Protein AF-0000000080641208 (afdb_homodimer)

Sequence (330 aa):
MNIKENDLPGIGKKFEIETRNHEKMTIIIHDDGRREIYRFDDRDPDELLASISLDDAEARQIAAIIGGMVYKPQALESIEMAFSDLIIEWFKVEKGAKAAGRTLGELDVRQNYDVTVIAIIKHNQKKFLNPGADSLLEANDTLVLSGERKHLKKLIQDFLTRDGVMNIKENDLPGIGKKFEIETRNHEKMTIIIHDDGRREIYRFDDRDPDELLASISLDDAEARQIAAIIGGMVYKPQALESIEMAFSDLIIEWFKVEKGAKAAGRTLGELDVRQNYDVTVIAIIKHNQKKFLNPGADSLLEANDTLVLSGERKHLKKLIQDFLTRDGV

Solvent-accessible surface area (backbone atoms only — not comparable to full-atom values): 16624 Å² total; per-residue (Å²): 106,49,75,48,78,42,83,35,88,96,44,33,38,36,38,42,36,32,44,81,87,48,43,35,36,37,39,35,42,25,31,77,34,37,36,36,42,36,35,30,35,64,90,40,80,83,41,75,51,42,71,51,79,30,49,48,71,54,27,36,53,50,15,34,49,58,40,27,55,75,56,68,30,70,66,47,73,54,49,67,48,62,47,87,74,41,30,34,34,38,40,57,25,28,71,74,9,67,37,41,80,32,30,43,46,80,63,33,42,53,80,74,38,56,32,38,62,50,28,39,33,37,82,85,65,51,70,38,72,53,56,53,51,78,40,70,36,45,58,54,21,31,36,34,35,35,27,38,67,75,33,46,52,50,47,38,43,58,26,28,31,49,78,43,120,107,49,76,47,77,43,82,34,87,98,44,33,38,35,35,42,36,32,42,80,86,48,43,36,35,36,40,34,43,25,31,77,33,36,36,36,42,36,36,30,36,62,90,38,81,85,41,76,52,43,71,51,78,30,50,48,72,54,27,38,52,50,14,34,49,56,39,28,54,76,57,69,32,70,65,47,76,54,51,66,48,63,46,87,76,40,31,35,34,36,40,56,24,30,70,73,8,68,38,41,80,32,29,45,45,80,64,33,42,52,82,74,37,58,30,38,62,50,28,40,32,38,83,84,67,51,70,38,72,55,54,53,52,79,40,71,37,44,59,56,21,31,36,34,34,35,26,39,66,71,33,48,51,48,46,38,43,60,26,29,30,49,77,45,120

Structure (mmCIF, N/CA/C/O backbone):
data_AF-0000000080641208-model_v1
#
loop_
_entity.id
_entity.type
_entity.pdbx_description
1 polymer 'K+/H+ antiporter for K+ efflux'
#
loop_
_atom_site.group_PDB
_atom_site.id
_atom_site.type_symbol
_atom_site.label_atom_id
_atom_site.label_alt_id
_atom_site.label_comp_id
_atom_site.label_asym_id
_atom_site.label_entity_id
_atom_site.label_seq_id
_atom_site.pdbx_PDB_ins_code
_atom_site.Cartn_x
_atom_site.Cartn_y
_atom_site.Cartn_z
_atom_site.occupancy
_atom_site.B_iso_or_equiv
_atom_site.auth_seq_id
_atom_site.auth_comp_id
_atom_site.auth_asym_id
_atom_site.auth_atom_id
_atom_site.pdbx_PDB_model_num
ATOM 1 N N . MET A 1 1 ? 4.492 -4.012 -18.922 1 91.31 1 MET A N 1
ATOM 2 C CA . MET A 1 1 ? 3.484 -4.906 -18.359 1 91.31 1 MET A CA 1
ATOM 3 C C . MET A 1 1 ? 2.09 -4.527 -18.859 1 91.31 1 MET A C 1
ATOM 5 O O . MET A 1 1 ? 1.753 -3.346 -18.922 1 91.31 1 MET A O 1
ATOM 9 N N . ASN A 1 2 ? 1.305 -5.449 -19.297 1 94.5 2 ASN A N 1
ATOM 10 C CA . ASN A 1 2 ? -0.068 -5.246 -19.75 1 94.5 2 ASN A CA 1
ATOM 11 C C . ASN A 1 2 ? -1.076 -5.742 -18.719 1 94.5 2 ASN A C 1
ATOM 13 O O . ASN A 1 2 ? -0.948 -6.855 -18.203 1 94.5 2 ASN A O 1
ATOM 17 N N . ILE A 1 3 ? -2.062 -4.871 -18.406 1 96.25 3 ILE A N 1
ATOM 18 C CA . ILE A 1 3 ? -3.121 -5.23 -17.469 1 96.25 3 ILE A CA 1
ATOM 19 C C . ILE A 1 3 ? -4.484 -4.953 -18.094 1 96.25 3 ILE A C 1
ATOM 21 O O . ILE A 1 3 ? -4.75 -3.836 -18.547 1 96.25 3 ILE A O 1
ATOM 25 N N . LYS A 1 4 ? -5.25 -5.926 -18.234 1 96.88 4 LYS A N 1
ATOM 26 C CA . LYS A 1 4 ? -6.637 -5.781 -18.656 1 96.88 4 LYS A CA 1
ATOM 27 C C . LYS A 1 4 ? -7.598 -5.988 -17.5 1 96.88 4 LYS A C 1
ATOM 29 O O . LYS A 1 4 ? -7.566 -7.031 -16.828 1 96.88 4 LYS A O 1
ATOM 34 N N . GLU A 1 5 ? -8.359 -4.98 -17.234 1 96.44 5 GLU A N 1
ATOM 35 C CA . GLU A 1 5 ? -9.32 -5.027 -16.141 1 96.44 5 GLU A CA 1
ATOM 36 C C . GLU A 1 5 ? -10.734 -5.316 -16.656 1 96.44 5 GLU A C 1
ATOM 38 O O . GLU A 1 5 ? -11.172 -4.734 -17.641 1 96.44 5 GLU A O 1
ATOM 43 N N . ASN A 1 6 ? -11.414 -6.262 -16.016 1 96.94 6 ASN A N 1
ATOM 44 C CA . ASN A 1 6 ? -12.797 -6.594 -16.359 1 96.94 6 ASN A CA 1
ATOM 45 C C . ASN A 1 6 ? -13.688 -6.648 -15.133 1 96.94 6 ASN A C 1
ATOM 47 O O . ASN A 1 6 ? -13.289 -7.191 -14.094 1 96.94 6 ASN A O 1
ATOM 51 N N . ASP A 1 7 ? -14.844 -6.129 -15.312 1 96.69 7 ASP A N 1
ATOM 52 C CA . ASP A 1 7 ? -15.844 -6.266 -14.25 1 96.69 7 ASP A CA 1
ATOM 53 C C . ASP A 1 7 ? -16.453 -7.66 -14.258 1 96.69 7 ASP A C 1
ATOM 55 O O . ASP A 1 7 ? -16.734 -8.219 -15.312 1 96.69 7 ASP A O 1
ATOM 59 N N . LEU A 1 8 ? -16.531 -8.266 -13.133 1 97.44 8 LEU A N 1
ATOM 60 C CA . LEU A 1 8 ? -17.297 -9.484 -12.922 1 97.44 8 LEU A CA 1
ATOM 61 C C . LEU A 1 8 ? -18.531 -9.203 -12.078 1 97.44 8 LEU A C 1
ATOM 63 O O . LEU A 1 8 ? -18.5 -9.297 -10.852 1 97.44 8 LEU A O 1
ATOM 67 N N . PRO A 1 9 ? -19.625 -8.883 -12.719 1 95.81 9 PRO A N 1
ATOM 68 C CA . PRO A 1 9 ? -20.828 -8.461 -12 1 95.81 9 PRO A CA 1
ATOM 69 C C . PRO A 1 9 ? -21.219 -9.43 -10.883 1 95.81 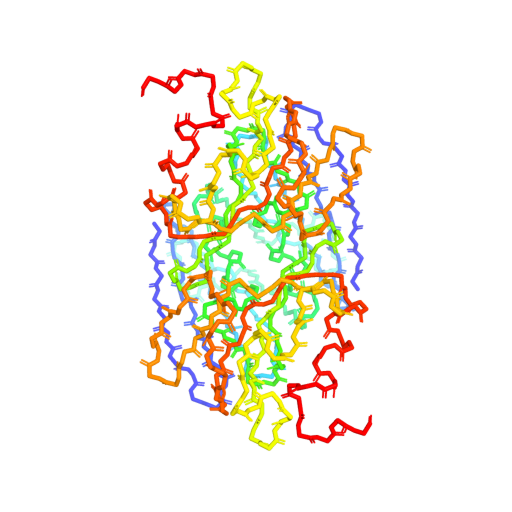9 PRO A C 1
ATOM 71 O O . PRO A 1 9 ? -21.344 -10.633 -11.125 1 95.81 9 PRO A O 1
ATOM 74 N N . GLY A 1 10 ? -21.406 -8.953 -9.758 1 95.06 10 GLY A N 1
ATOM 75 C CA . GLY A 1 10 ? -21.828 -9.719 -8.594 1 95.06 10 GLY A CA 1
ATOM 76 C C . GLY A 1 10 ? -20.703 -10.508 -7.969 1 95.06 10 GLY A C 1
ATOM 77 O O . GLY A 1 10 ? -20.891 -11.195 -6.961 1 95.06 10 GLY A O 1
ATOM 78 N N . ILE A 1 11 ? -19.547 -10.445 -8.625 1 97.31 11 ILE A N 1
ATOM 79 C CA . ILE A 1 11 ? -18.438 -11.258 -8.148 1 97.31 11 ILE A CA 1
ATOM 80 C C . ILE A 1 11 ? -17.281 -10.352 -7.727 1 97.31 11 ILE A C 1
ATOM 82 O O . ILE A 1 11 ? -16.719 -10.523 -6.648 1 97.31 11 ILE A O 1
ATOM 86 N N . GLY A 1 12 ? -16.891 -9.422 -8.5 1 97.06 12 GLY A N 1
ATOM 87 C CA . GLY A 1 12 ? -15.766 -8.539 -8.234 1 97.06 12 GLY A CA 1
ATOM 88 C C . GLY A 1 12 ? -15.062 -8.062 -9.492 1 97.06 12 GLY A C 1
ATOM 89 O O . GLY A 1 12 ? -15.719 -7.633 -10.445 1 97.06 12 GLY A O 1
ATOM 90 N N . LYS A 1 13 ? -13.797 -8.031 -9.477 1 97.56 13 LYS A N 1
ATOM 91 C CA . LYS A 1 13 ? -12.977 -7.52 -10.57 1 97.56 13 LYS A CA 1
ATOM 92 C C . LYS A 1 13 ? -11.898 -8.531 -10.969 1 97.56 13 LYS A C 1
ATOM 94 O O . LYS A 1 13 ? -11.289 -9.164 -10.102 1 97.56 13 LYS A O 1
ATOM 99 N N . LYS A 1 14 ? -11.758 -8.641 -12.258 1 98.44 14 LYS A N 1
ATOM 100 C CA . LYS A 1 14 ? -10.719 -9.508 -12.812 1 98.44 14 LYS A CA 1
ATOM 101 C C . LYS A 1 14 ? -9.609 -8.688 -13.461 1 98.44 14 LYS A C 1
ATOM 103 O O . LYS A 1 14 ? -9.883 -7.758 -14.227 1 98.44 14 LYS A O 1
ATOM 108 N N . PHE A 1 15 ? -8.391 -9.008 -13.141 1 97.94 15 PHE A N 1
ATOM 109 C CA . PHE A 1 15 ? -7.207 -8.398 -13.742 1 97.94 15 PHE A CA 1
ATOM 110 C C . PHE A 1 15 ? -6.383 -9.445 -14.484 1 97.94 15 PHE A C 1
ATOM 112 O O . PHE A 1 15 ? -5.84 -10.367 -13.867 1 97.94 15 PHE A O 1
ATOM 119 N N . GLU A 1 16 ? -6.312 -9.336 -15.781 1 97.56 16 GLU A N 1
ATOM 120 C CA . GLU A 1 16 ? -5.418 -10.148 -16.594 1 97.56 16 GLU A CA 1
ATOM 121 C C . GLU A 1 16 ? -4.086 -9.445 -16.828 1 97.56 16 GLU A C 1
ATOM 123 O O . GLU A 1 16 ? -4.055 -8.328 -17.344 1 97.56 16 GLU A O 1
ATOM 128 N N . ILE A 1 17 ? -3.078 -10.125 -16.438 1 97.5 17 ILE A N 1
ATOM 129 C CA . ILE A 1 17 ? -1.775 -9.469 -16.406 1 97.5 17 ILE A CA 1
ATOM 130 C C . ILE A 1 17 ? -0.783 -10.258 -17.25 1 97.5 17 ILE A C 1
ATOM 132 O O . ILE A 1 17 ? -0.752 -11.484 -17.219 1 97.5 17 ILE A O 1
ATOM 136 N N . GLU A 1 18 ? -0.029 -9.617 -18.031 1 97.44 18 GLU A N 1
ATOM 137 C CA . GLU A 1 18 ? 1.143 -10.141 -18.719 1 97.44 18 GLU A CA 1
ATOM 138 C C . GLU A 1 18 ? 2.369 -9.273 -18.469 1 97.44 18 GLU A C 1
ATOM 140 O O . GLU A 1 18 ? 2.379 -8.086 -18.812 1 97.44 18 GLU A O 1
ATOM 145 N N . THR A 1 19 ? 3.33 -9.891 -17.859 1 97.06 19 THR A N 1
ATOM 146 C CA . THR A 1 19 ? 4.539 -9.148 -17.531 1 97.06 19 THR A CA 1
ATOM 147 C C . THR A 1 19 ? 5.352 -8.836 -18.781 1 97.06 19 THR A C 1
ATOM 149 O O . THR A 1 19 ? 4.996 -9.273 -19.875 1 97.06 19 THR A O 1
ATOM 152 N N . ARG A 1 20 ? 6.375 -8.07 -18.609 1 94.69 20 ARG A N 1
ATOM 153 C CA . ARG A 1 20 ? 7.266 -7.746 -19.734 1 94.69 20 ARG A CA 1
ATOM 154 C C . ARG A 1 20 ? 7.941 -9 -20.266 1 94.69 20 ARG A C 1
ATOM 156 O O . ARG A 1 20 ? 8.258 -9.078 -21.453 1 94.69 20 ARG A O 1
ATOM 163 N N . ASN A 1 21 ? 8.18 -10.039 -19.406 1 94.5 21 ASN A N 1
ATOM 164 C CA . ASN A 1 21 ? 8.781 -11.305 -19.812 1 94.5 21 ASN A CA 1
ATOM 165 C C . ASN A 1 21 ? 7.746 -12.281 -20.344 1 94.5 21 ASN A C 1
ATOM 167 O O . ASN A 1 21 ? 8.008 -13.477 -20.453 1 94.5 21 ASN A O 1
ATOM 171 N N . HIS A 1 22 ? 6.594 -11.82 -20.516 1 95 22 HIS A N 1
ATOM 172 C CA . HIS A 1 22 ? 5.488 -12.539 -21.141 1 95 22 HIS A CA 1
ATOM 173 C C . HIS A 1 22 ? 4.934 -13.609 -20.203 1 95 22 HIS A C 1
ATOM 175 O O . HIS A 1 22 ? 4.379 -14.609 -20.672 1 95 22 HIS A O 1
ATOM 181 N N . GLU A 1 23 ? 5.203 -13.414 -18.953 1 96.31 23 GLU A N 1
ATOM 182 C CA . GLU A 1 23 ? 4.559 -14.281 -17.969 1 96.31 23 GLU A CA 1
ATOM 183 C C . GLU A 1 23 ? 3.127 -13.836 -17.688 1 96.31 23 GLU A C 1
ATOM 185 O O . GLU A 1 23 ? 2.842 -12.633 -17.641 1 96.31 23 GLU A O 1
ATOM 190 N N . LYS A 1 24 ? 2.242 -14.844 -17.547 1 97 24 LYS A N 1
ATOM 191 C CA . LYS A 1 24 ? 0.816 -14.531 -17.484 1 97 24 LYS A CA 1
ATOM 192 C C . LYS A 1 24 ? 0.231 -14.922 -16.125 1 97 24 LYS A C 1
ATOM 194 O O . LYS A 1 24 ? 0.521 -16 -15.602 1 97 24 LYS A O 1
ATOM 199 N N . MET A 1 25 ? -0.552 -14 -15.594 1 97.62 25 MET A N 1
ATOM 200 C CA . MET A 1 25 ? -1.303 -14.273 -14.375 1 97.62 25 MET A CA 1
ATOM 201 C C . MET A 1 25 ? -2.641 -13.547 -14.383 1 97.62 25 MET A C 1
ATOM 203 O O . MET A 1 25 ? -2.834 -12.602 -15.148 1 97.62 25 MET A O 1
ATOM 207 N N . THR A 1 26 ? -3.561 -14.023 -13.625 1 98.19 26 THR A N 1
ATOM 208 C CA . THR A 1 26 ? -4.855 -13.383 -13.414 1 98.19 26 THR A CA 1
ATOM 209 C C . THR A 1 26 ? -5.145 -13.219 -11.922 1 98.19 26 THR A C 1
ATOM 211 O O . THR A 1 26 ? -4.891 -14.133 -11.141 1 98.19 26 THR A O 1
ATOM 214 N N . ILE A 1 27 ? -5.559 -12.039 -11.562 1 98.62 27 ILE A N 1
ATOM 215 C CA . ILE A 1 27 ? -6.004 -11.773 -10.195 1 98.62 27 ILE A CA 1
ATOM 216 C C . ILE A 1 27 ? -7.496 -11.453 -10.195 1 98.62 27 ILE A C 1
ATOM 218 O O . ILE A 1 27 ? -7.961 -10.625 -10.977 1 98.62 27 ILE A O 1
ATOM 222 N N . ILE A 1 28 ? -8.227 -12.156 -9.398 1 98.56 28 ILE A N 1
ATOM 223 C CA . ILE A 1 28 ? -9.633 -11.828 -9.18 1 98.56 28 ILE A CA 1
ATOM 224 C C . ILE A 1 28 ? -9.82 -11.289 -7.762 1 98.56 28 ILE A C 1
ATOM 226 O O . ILE A 1 28 ? -9.469 -11.945 -6.781 1 98.56 28 ILE A O 1
ATOM 230 N N . ILE A 1 29 ? -10.281 -10.125 -7.691 1 97.56 29 ILE A N 1
ATOM 231 C CA . ILE A 1 29 ? -10.68 -9.555 -6.414 1 97.56 29 ILE A CA 1
ATOM 232 C C . ILE A 1 29 ? -12.195 -9.68 -6.246 1 97.56 29 ILE A C 1
ATOM 234 O O . ILE A 1 29 ? -12.961 -9.07 -6.992 1 97.56 29 ILE A O 1
ATOM 238 N N . HIS A 1 30 ? -12.555 -10.43 -5.277 1 97.81 30 HIS A N 1
ATOM 239 C CA . HIS A 1 30 ? -13.977 -10.656 -5.031 1 97.81 30 HIS A CA 1
ATOM 240 C C . HIS A 1 30 ? -14.57 -9.555 -4.164 1 97.81 30 HIS A C 1
ATOM 242 O O . HIS A 1 30 ? -13.906 -9.039 -3.26 1 97.81 30 HIS A O 1
ATOM 248 N N . ASP A 1 31 ? -15.82 -9.359 -4.316 1 94.88 31 ASP A N 1
ATOM 249 C CA . ASP A 1 31 ? -16.547 -8.344 -3.557 1 94.88 31 ASP A CA 1
ATOM 250 C C . ASP A 1 31 ? -16.562 -8.68 -2.068 1 94.88 31 ASP A C 1
ATOM 252 O O . ASP A 1 31 ? -16.672 -7.789 -1.226 1 94.88 31 ASP A O 1
ATOM 256 N N . ASP A 1 32 ? -16.344 -9.914 -1.793 1 94.69 32 ASP A N 1
ATOM 257 C CA . ASP A 1 32 ? -16.438 -10.32 -0.395 1 94.69 32 ASP A CA 1
ATOM 258 C C . ASP A 1 32 ? -15.078 -10.266 0.29 1 94.69 32 ASP A C 1
ATOM 260 O O . ASP A 1 32 ? -14.945 -10.648 1.453 1 94.69 32 ASP A O 1
ATOM 264 N N . GLY A 1 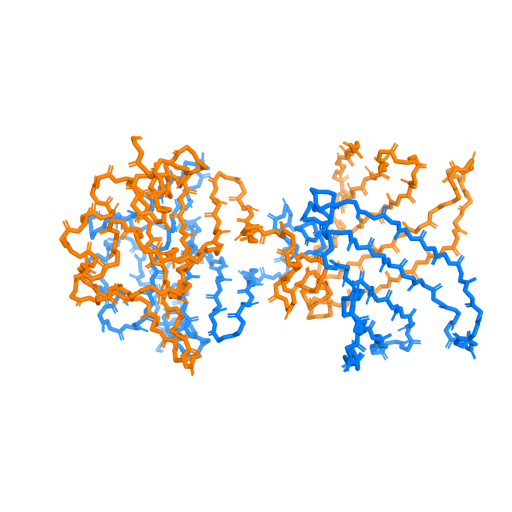33 ? -14.102 -9.891 -0.394 1 93.31 33 GLY A N 1
ATOM 265 C CA . GLY A 1 33 ? -12.812 -9.656 0.232 1 93.31 33 GLY A CA 1
ATOM 266 C C . GLY A 1 33 ? -11.766 -10.68 -0.159 1 93.31 33 GLY A C 1
ATOM 267 O O . GLY A 1 33 ? -10.57 -10.469 0.061 1 93.31 33 GLY A O 1
ATOM 268 N N . ARG A 1 34 ? -12.188 -11.742 -0.744 1 96.38 34 ARG A N 1
ATOM 269 C CA . ARG A 1 34 ? -11.25 -12.781 -1.168 1 96.38 34 ARG A CA 1
ATOM 270 C C . ARG A 1 34 ? -10.484 -12.359 -2.412 1 96.38 34 ARG A C 1
ATOM 272 O O . ARG A 1 34 ? -10.953 -11.516 -3.184 1 96.38 34 ARG A O 1
ATOM 279 N N . ARG A 1 35 ? -9.305 -12.828 -2.5 1 97.94 35 ARG A N 1
ATOM 280 C CA . ARG A 1 35 ? -8.516 -12.703 -3.723 1 97.94 35 ARG A CA 1
ATOM 281 C C . ARG A 1 35 ? -8.117 -14.078 -4.262 1 97.94 35 ARG A C 1
ATOM 283 O O . ARG A 1 35 ? -7.805 -14.984 -3.488 1 97.94 35 ARG A O 1
ATOM 290 N N . GLU A 1 36 ? -8.164 -14.203 -5.516 1 98.38 36 GLU A N 1
ATOM 291 C CA . GLU A 1 36 ? -7.613 -15.375 -6.191 1 98.38 36 GLU A CA 1
ATOM 292 C C . GLU A 1 36 ? -6.539 -14.977 -7.199 1 98.38 36 GLU A C 1
ATOM 294 O O . GLU A 1 36 ? -6.727 -14.039 -7.98 1 98.38 36 GLU A O 1
ATOM 299 N N . ILE A 1 37 ? -5.406 -15.664 -7.117 1 98.69 37 ILE A N 1
ATOM 300 C CA . ILE A 1 37 ? -4.297 -15.43 -8.039 1 98.69 37 ILE A CA 1
ATOM 301 C C . ILE A 1 37 ? -4.039 -16.688 -8.867 1 98.69 37 ILE A C 1
ATOM 303 O O . ILE A 1 37 ? -3.869 -17.766 -8.312 1 98.69 37 ILE A O 1
ATOM 307 N N . TYR A 1 38 ? -4.027 -16.547 -10.141 1 98.38 38 TYR A N 1
ATOM 308 C CA . TYR A 1 38 ? -3.816 -17.656 -11.062 1 98.38 38 TYR A CA 1
ATOM 309 C C . TYR A 1 38 ? -2.561 -17.438 -11.898 1 98.38 38 TYR A C 1
ATOM 311 O O . TYR A 1 38 ? -2.34 -16.344 -12.422 1 98.38 38 TYR A O 1
ATOM 319 N N . ARG A 1 39 ? -1.772 -18.469 -11.953 1 98.31 39 ARG A N 1
ATOM 320 C CA . ARG A 1 39 ? -0.621 -18.484 -12.852 1 98.31 39 ARG A CA 1
ATOM 321 C C . ARG A 1 39 ? -0.847 -19.453 -14.008 1 98.31 39 ARG A C 1
ATOM 323 O O . ARG A 1 39 ? -1.177 -20.625 -13.789 1 98.31 39 ARG A O 1
ATOM 330 N N . PHE A 1 40 ? -0.622 -18.906 -15.188 1 97.69 40 PHE A N 1
ATOM 331 C CA . PHE A 1 40 ? -0.838 -19.719 -16.375 1 97.69 40 PHE A CA 1
ATOM 332 C C . PHE A 1 40 ? 0.478 -19.984 -17.094 1 97.69 40 PHE A C 1
ATOM 334 O O . PHE A 1 40 ? 1.471 -19.297 -16.859 1 97.69 40 PHE A O 1
ATOM 341 N N . ASP A 1 41 ? 0.403 -20.969 -17.953 1 96.06 41 ASP A N 1
ATOM 342 C CA . ASP A 1 41 ? 1.554 -21.266 -18.797 1 96.06 41 ASP A CA 1
ATOM 343 C C . ASP A 1 41 ? 1.864 -20.109 -19.75 1 96.06 41 ASP A C 1
ATOM 345 O O . ASP A 1 41 ? 0.954 -19.516 -20.328 1 96.06 41 ASP A O 1
ATOM 349 N N . ASP A 1 42 ? 3.127 -19.781 -19.766 1 92.94 42 ASP A N 1
ATOM 350 C CA . ASP A 1 42 ? 3.539 -18.609 -20.531 1 92.94 42 ASP A CA 1
ATOM 351 C C . ASP A 1 42 ? 3.23 -18.766 -22.016 1 92.94 42 ASP A C 1
ATOM 353 O O . ASP A 1 42 ? 3.021 -17.781 -22.734 1 92.94 42 ASP A O 1
ATOM 357 N N . ARG A 1 43 ? 3.201 -19.984 -22.516 1 91.88 43 ARG A N 1
ATOM 358 C CA . ARG A 1 43 ? 3.014 -20.266 -23.938 1 91.88 43 ARG A CA 1
ATOM 359 C C . ARG A 1 43 ? 1.575 -20.672 -24.219 1 91.88 43 ARG A C 1
ATOM 361 O O . ARG A 1 43 ? 1.138 -20.641 -25.375 1 91.88 43 ARG A O 1
ATOM 368 N N . ASP A 1 44 ? 0.862 -21.094 -23.219 1 94.25 44 ASP A N 1
ATOM 369 C CA . ASP A 1 44 ? -0.525 -21.531 -23.359 1 94.25 44 ASP A CA 1
ATOM 370 C C . ASP A 1 44 ? -1.416 -20.891 -22.297 1 94.25 44 ASP A C 1
ATOM 372 O O . ASP A 1 44 ? -1.545 -21.406 -21.188 1 94.25 44 ASP A O 1
ATOM 376 N N . PRO A 1 45 ? -2.057 -19.844 -22.641 1 87.62 45 PRO A N 1
ATOM 377 C CA . PRO A 1 45 ? -2.846 -19.094 -21.672 1 87.62 45 PRO A CA 1
ATOM 378 C C . PRO A 1 45 ? -4.02 -19.891 -21.109 1 87.62 45 PRO A C 1
ATOM 380 O O . PRO A 1 45 ? -4.621 -19.5 -20.109 1 87.62 45 PRO A O 1
ATOM 383 N N . ASP A 1 46 ? -4.262 -21.016 -21.703 1 92.5 46 ASP A N 1
ATOM 384 C CA . ASP A 1 46 ? -5.387 -21.812 -21.234 1 92.5 46 ASP A CA 1
ATOM 385 C C . ASP A 1 46 ? -4.926 -22.875 -20.234 1 92.5 46 ASP A C 1
ATOM 387 O O . ASP A 1 46 ? -5.746 -23.531 -19.609 1 92.5 46 ASP A O 1
ATOM 391 N N . GLU A 1 47 ? -3.656 -23.016 -20.125 1 96.5 47 GLU A N 1
ATOM 392 C CA . GLU A 1 47 ? -3.123 -24 -19.188 1 96.5 47 GLU A CA 1
ATOM 393 C C . GLU A 1 47 ? -2.84 -23.375 -17.828 1 96.5 47 GLU A C 1
ATOM 395 O O . GLU A 1 47 ? -1.898 -22.594 -17.688 1 96.5 47 GLU A O 1
ATOM 400 N N . LEU A 1 48 ? -3.617 -23.734 -16.875 1 97 48 LEU A N 1
ATOM 401 C CA . LEU A 1 48 ? -3.441 -23.281 -15.5 1 97 48 LEU A CA 1
ATOM 402 C C . LEU A 1 48 ? -2.289 -24.016 -14.828 1 97 48 LEU A C 1
ATOM 404 O O . LEU A 1 48 ? -2.27 -25.25 -14.797 1 97 48 LEU A O 1
ATOM 408 N N . LEU A 1 49 ? -1.303 -23.266 -14.352 1 96.81 49 LEU A N 1
ATOM 409 C CA . LEU A 1 49 ? -0.166 -23.875 -13.664 1 96.81 49 LEU A CA 1
ATOM 410 C C . LEU A 1 49 ? -0.431 -23.984 -12.164 1 96.81 49 LEU A C 1
ATOM 412 O O . LEU A 1 49 ? -0.161 -25.016 -11.555 1 96.81 49 LEU A O 1
ATOM 416 N N . ALA A 1 50 ? -0.942 -22.953 -11.57 1 97.19 50 ALA A N 1
ATOM 417 C CA . ALA A 1 50 ? -1.168 -22.906 -10.125 1 97.19 50 ALA A CA 1
ATOM 418 C C . ALA A 1 50 ? -2.125 -21.766 -9.758 1 97.19 50 ALA A C 1
ATOM 420 O O . ALA A 1 50 ? -2.311 -20.828 -10.531 1 97.19 50 ALA A O 1
ATOM 421 N N . SER A 1 51 ? -2.734 -21.906 -8.656 1 97.69 51 SER A N 1
ATOM 422 C CA . SER A 1 51 ? -3.57 -20.859 -8.094 1 97.69 51 SER A CA 1
ATOM 423 C C . SER A 1 51 ? -3.436 -20.781 -6.578 1 97.69 51 SER A C 1
ATOM 425 O O . SER A 1 51 ? -2.914 -21.719 -5.953 1 97.69 51 SER A O 1
ATOM 427 N N . ILE A 1 52 ? -3.818 -19.672 -6.035 1 97.69 52 ILE A N 1
ATOM 428 C CA . ILE A 1 52 ? -3.898 -19.5 -4.586 1 97.69 52 ILE A CA 1
ATOM 429 C C . ILE A 1 52 ? -5.086 -18.609 -4.238 1 97.69 52 ILE A C 1
ATOM 431 O O . ILE A 1 52 ? -5.387 -17.656 -4.961 1 97.69 52 ILE A O 1
ATOM 435 N N . SER A 1 53 ? -5.754 -18.984 -3.205 1 97.31 53 SER A N 1
ATOM 436 C CA . SER A 1 53 ? -6.859 -18.203 -2.668 1 97.31 53 SER A CA 1
ATOM 437 C C . SER A 1 53 ? -6.488 -17.578 -1.322 1 97.31 53 SER A C 1
ATOM 439 O O . SER A 1 53 ? -5.969 -18.266 -0.44 1 97.31 53 SER A O 1
ATOM 441 N N . LEU A 1 54 ? -6.75 -16.328 -1.192 1 97.69 54 LEU A N 1
ATOM 442 C CA . LEU A 1 54 ? -6.379 -15.562 -0.005 1 97.69 54 LEU A CA 1
ATOM 443 C C . LEU A 1 54 ? -7.598 -14.867 0.595 1 97.69 54 LEU A C 1
ATOM 445 O O . LEU A 1 54 ? -8.422 -14.312 -0.135 1 97.69 54 LEU A O 1
ATOM 449 N N . ASP A 1 55 ? -7.703 -14.945 1.907 1 95.5 55 ASP A N 1
ATOM 450 C CA . ASP A 1 55 ? -8.664 -14.031 2.52 1 95.5 55 ASP A CA 1
ATOM 451 C C . ASP A 1 55 ? -8.094 -12.617 2.605 1 95.5 55 ASP A C 1
ATOM 453 O O . ASP A 1 55 ? -6.969 -12.367 2.164 1 95.5 55 ASP A O 1
ATOM 457 N N . ASP A 1 56 ? -8.898 -11.719 3.08 1 91 56 ASP A N 1
ATOM 458 C CA . ASP A 1 56 ? -8.531 -10.305 3.041 1 91 56 ASP A CA 1
ATOM 459 C C . ASP A 1 56 ? -7.227 -10.055 3.801 1 91 56 ASP A C 1
ATOM 461 O O . ASP A 1 56 ? -6.324 -9.383 3.295 1 91 56 ASP A O 1
ATOM 465 N N . ALA A 1 57 ? -7.164 -10.562 4.992 1 87.25 57 ALA A N 1
ATOM 466 C CA . ALA A 1 57 ? -5.977 -10.352 5.82 1 87.25 57 ALA A CA 1
ATOM 467 C C . ALA A 1 57 ? -4.734 -10.93 5.152 1 87.25 57 ALA A C 1
ATOM 469 O O . ALA A 1 57 ? -3.688 -10.281 5.105 1 87.25 57 ALA A O 1
ATOM 470 N N . GLU A 1 58 ? -4.824 -12.125 4.586 1 94.38 58 GLU A N 1
ATOM 471 C CA . GLU A 1 58 ? -3.717 -12.758 3.879 1 94.38 58 GLU A CA 1
ATOM 472 C C . GLU A 1 58 ? -3.299 -11.938 2.66 1 94.38 58 GLU A C 1
ATOM 474 O O . GLU A 1 58 ? -2.107 -11.719 2.438 1 94.38 58 GLU A O 1
ATOM 479 N N . ALA A 1 59 ? -4.277 -11.492 1.89 1 94.56 59 ALA A N 1
ATOM 480 C CA . ALA A 1 59 ? -4.012 -10.742 0.668 1 94.56 59 ALA A CA 1
ATOM 481 C C . ALA A 1 59 ? -3.242 -9.461 0.973 1 94.56 59 ALA A C 1
ATOM 483 O O . ALA A 1 59 ? -2.277 -9.125 0.28 1 94.56 59 ALA A O 1
ATOM 484 N N . ARG A 1 60 ? -3.635 -8.828 2.014 1 86.88 60 ARG A N 1
ATOM 485 C CA . ARG A 1 60 ? -2.992 -7.566 2.365 1 86.88 60 ARG A CA 1
ATOM 486 C C . ARG A 1 60 ? -1.562 -7.793 2.844 1 86.88 60 ARG A C 1
ATOM 488 O O . ARG A 1 60 ? -0.666 -7.008 2.533 1 86.88 60 ARG A O 1
ATOM 495 N N . GLN A 1 61 ? -1.338 -8.812 3.562 1 89.06 61 GLN A N 1
ATOM 496 C CA . GLN A 1 61 ? 0.012 -9.117 4.023 1 89.06 61 GLN A CA 1
ATOM 497 C C . GLN A 1 61 ? 0.922 -9.484 2.855 1 89.06 61 GLN A C 1
ATOM 499 O O . GLN A 1 61 ? 2.049 -8.992 2.762 1 89.06 61 GLN A O 1
ATOM 504 N N . ILE A 1 62 ? 0.394 -10.289 1.981 1 94.81 62 ILE A N 1
ATOM 505 C CA . ILE A 1 62 ? 1.164 -10.703 0.814 1 94.81 62 ILE A CA 1
ATOM 506 C C . ILE A 1 62 ? 1.447 -9.492 -0.073 1 94.81 62 ILE A C 1
ATOM 508 O O . ILE A 1 62 ? 2.568 -9.312 -0.557 1 94.81 62 ILE A O 1
ATOM 512 N N . ALA A 1 63 ? 0.457 -8.664 -0.233 1 91.75 63 ALA A N 1
ATOM 513 C CA . ALA A 1 63 ? 0.63 -7.438 -1.011 1 91.75 63 ALA A CA 1
ATOM 514 C C . ALA A 1 63 ? 1.718 -6.555 -0.406 1 91.75 63 ALA A C 1
ATOM 516 O O . ALA A 1 63 ? 2.543 -5.992 -1.13 1 91.75 63 ALA A O 1
ATOM 517 N N . ALA A 1 64 ? 1.719 -6.422 0.896 1 85.19 64 ALA A N 1
ATOM 518 C CA . ALA A 1 64 ? 2.721 -5.609 1.578 1 85.19 64 ALA A CA 1
ATOM 519 C C . ALA A 1 64 ? 4.125 -6.16 1.347 1 85.19 64 ALA A C 1
ATOM 521 O O . ALA A 1 64 ? 5.074 -5.395 1.163 1 85.19 64 ALA A O 1
ATOM 522 N N . ILE A 1 65 ? 4.254 -7.465 1.347 1 91.5 65 ILE A N 1
ATOM 523 C CA . ILE A 1 65 ? 5.539 -8.117 1.123 1 91.5 65 ILE A CA 1
ATOM 524 C C . ILE A 1 65 ? 6 -7.867 -0.313 1 91.5 65 ILE A C 1
ATOM 526 O O . ILE A 1 65 ? 7.086 -7.336 -0.542 1 91.5 65 ILE A O 1
ATOM 530 N N . ILE A 1 66 ? 5.152 -8.148 -1.287 1 94.19 66 ILE A N 1
ATOM 531 C CA . ILE A 1 66 ? 5.492 -8 -2.697 1 94.19 66 ILE A CA 1
ATOM 532 C C . ILE A 1 66 ? 5.785 -6.535 -3.01 1 94.19 66 ILE A C 1
ATOM 534 O O . ILE A 1 66 ? 6.703 -6.227 -3.777 1 94.19 66 ILE A O 1
ATOM 538 N N . GLY A 1 67 ? 5.082 -5.691 -2.396 1 88.5 67 GLY A N 1
ATOM 539 C CA . GLY A 1 67 ? 5.203 -4.262 -2.648 1 88.5 67 GLY A CA 1
ATOM 540 C C . GLY A 1 67 ? 6.461 -3.658 -2.053 1 88.5 67 GLY A C 1
ATOM 541 O O . GLY A 1 67 ? 6.812 -2.518 -2.359 1 88.5 67 GLY A O 1
ATOM 542 N N . GLY A 1 68 ? 7.102 -4.418 -1.139 1 85.38 68 GLY A N 1
ATOM 543 C CA . GLY A 1 68 ? 8.352 -3.934 -0.568 1 85.38 68 GLY A CA 1
ATOM 544 C C . GLY A 1 68 ? 8.156 -3.195 0.744 1 85.38 68 GLY A C 1
ATOM 545 O O . GLY A 1 68 ? 9.07 -2.527 1.225 1 85.38 68 GLY A O 1
ATOM 546 N N . MET A 1 69 ? 7.047 -3.305 1.322 1 76 69 MET A N 1
ATOM 547 C CA . MET A 1 69 ? 6.746 -2.559 2.541 1 76 69 MET A CA 1
ATOM 548 C C . MET A 1 69 ? 7.367 -3.236 3.76 1 76 69 MET A C 1
ATOM 550 O O . MET A 1 69 ? 7.629 -2.584 4.77 1 76 69 MET A O 1
ATOM 554 N N . VAL A 1 70 ? 7.594 -4.52 3.695 1 77.88 70 VAL A N 1
ATOM 555 C CA . VAL A 1 70 ? 8.125 -5.289 4.812 1 77.88 70 VAL A CA 1
ATOM 556 C C . VAL A 1 70 ? 9.656 -5.289 4.758 1 77.88 70 VAL A C 1
ATOM 558 O O . VAL A 1 70 ? 10.32 -5.285 5.797 1 77.88 70 VAL A O 1
ATOM 561 N N . TYR A 1 71 ? 10.133 -5.328 3.537 1 81.31 71 TYR A N 1
ATOM 562 C CA . TYR A 1 71 ? 11.555 -5.207 3.248 1 81.31 71 TYR A CA 1
ATOM 563 C C . TYR A 1 71 ? 11.789 -4.336 2.021 1 81.31 71 TYR A C 1
ATOM 565 O O . TYR A 1 71 ? 11.391 -4.695 0.911 1 81.31 71 TYR A O 1
ATOM 573 N N . LYS A 1 72 ? 12.414 -3.26 2.186 1 77.5 72 LYS A N 1
ATOM 574 C CA . LYS A 1 72 ? 12.742 -2.379 1.068 1 77.5 72 LYS A CA 1
ATOM 575 C C . LYS A 1 72 ? 14.016 -2.834 0.358 1 77.5 72 LYS A C 1
ATOM 577 O O . LYS A 1 72 ? 15.086 -2.857 0.958 1 77.5 72 LYS A O 1
ATOM 582 N N . PRO A 1 73 ? 13.898 -3.098 -0.89 1 83.81 73 PRO A N 1
ATOM 583 C CA . PRO A 1 73 ? 15.117 -3.41 -1.641 1 83.81 73 PRO A CA 1
ATOM 584 C C . PRO A 1 73 ? 16.156 -2.297 -1.563 1 83.81 73 PRO A C 1
ATOM 586 O O . PRO A 1 73 ? 15.812 -1.114 -1.61 1 83.81 73 PRO A O 1
ATOM 589 N N . GLN A 1 74 ? 17.359 -2.59 -1.562 1 79.38 74 GLN A N 1
ATOM 590 C CA . GLN A 1 74 ? 18.438 -1.637 -1.359 1 79.38 74 GLN A CA 1
ATOM 591 C C . GLN A 1 74 ? 18.578 -0.699 -2.555 1 79.38 74 GLN A C 1
ATOM 593 O O . GLN A 1 74 ? 18.953 0.464 -2.396 1 79.38 74 GLN A O 1
ATOM 598 N N . ALA A 1 75 ? 18.266 -1.262 -3.656 1 79.31 75 ALA A N 1
ATOM 599 C CA . ALA A 1 75 ? 18.453 -0.499 -4.887 1 79.31 75 ALA A CA 1
ATOM 600 C C . ALA A 1 75 ? 17.406 0.608 -5.012 1 79.31 75 ALA A C 1
ATOM 602 O O . ALA A 1 75 ? 17.562 1.515 -5.836 1 79.31 75 ALA A O 1
ATOM 603 N N . LEU A 1 76 ? 16.344 0.499 -4.262 1 73 76 LEU A N 1
ATOM 604 C CA . LEU A 1 76 ? 15.25 1.457 -4.414 1 73 76 LEU A CA 1
ATOM 605 C C . LEU A 1 76 ? 15.422 2.631 -3.455 1 73 76 LEU A C 1
ATOM 607 O O . LEU A 1 76 ? 15.797 2.441 -2.297 1 73 76 LEU A O 1
ATOM 611 N N . GLU A 1 77 ? 15.148 3.754 -4.008 1 62.75 77 GLU A N 1
ATOM 612 C CA . GLU A 1 77 ? 15.211 4.953 -3.18 1 62.75 77 GLU A CA 1
ATOM 613 C C . GLU A 1 77 ? 13.977 5.082 -2.291 1 62.75 77 GLU A C 1
ATOM 615 O O . GLU A 1 77 ? 14.07 5.578 -1.165 1 62.75 77 GLU A O 1
ATOM 620 N N . SER A 1 78 ? 12.906 4.652 -2.904 1 63.41 78 SER A N 1
ATOM 621 C CA . SER A 1 78 ? 11.641 4.801 -2.182 1 63.41 78 SER A CA 1
ATOM 622 C C . SER A 1 78 ? 10.648 3.713 -2.572 1 63.41 78 SER A C 1
ATOM 624 O O . SER A 1 78 ? 10.859 2.996 -3.551 1 63.41 78 SER A O 1
ATOM 626 N N . ILE A 1 79 ? 9.797 3.389 -1.59 1 62.25 79 ILE A N 1
ATOM 627 C CA . ILE A 1 79 ? 8.633 2.564 -1.874 1 62.25 79 ILE A CA 1
ATOM 628 C C . ILE A 1 79 ? 7.379 3.438 -1.912 1 62.25 79 ILE A C 1
ATOM 630 O O . ILE A 1 79 ? 7.227 4.352 -1.099 1 62.25 79 ILE A O 1
ATOM 634 N N . GLU A 1 80 ? 6.664 3.375 -3.002 1 65.12 80 GLU A N 1
ATOM 635 C CA . GLU A 1 80 ? 5.465 4.195 -3.143 1 65.12 80 GLU A CA 1
ATOM 636 C C . GLU A 1 80 ? 4.215 3.33 -3.256 1 65.12 80 GLU A C 1
ATOM 638 O O . GLU A 1 80 ? 4.277 2.201 -3.748 1 65.12 80 GLU A O 1
ATOM 643 N N . MET A 1 81 ? 3.293 3.744 -2.525 1 64.88 81 MET A N 1
ATOM 644 C CA . MET A 1 81 ? 1.95 3.213 -2.742 1 64.88 81 MET A CA 1
ATOM 645 C C . MET A 1 81 ? 1.044 4.266 -3.373 1 64.88 81 MET A C 1
ATOM 647 O O . MET A 1 81 ? 1.101 5.441 -3.004 1 64.88 81 MET A O 1
ATOM 651 N N . ALA A 1 82 ? 0.486 3.861 -4.48 1 58.88 82 ALA A N 1
ATOM 652 C CA . ALA A 1 82 ? -0.358 4.82 -5.188 1 58.88 82 ALA A CA 1
ATOM 653 C C . ALA A 1 82 ? -1.825 4.402 -5.137 1 58.88 82 ALA A C 1
ATOM 655 O O . ALA A 1 82 ? -2.146 3.219 -5.273 1 58.88 82 ALA A O 1
ATOM 656 N N . PHE A 1 83 ? -2.541 5.133 -4.551 1 60.84 83 PHE A N 1
ATOM 657 C CA . PHE A 1 83 ? -3.99 5.051 -4.691 1 60.84 83 PHE A CA 1
ATOM 658 C C . PHE A 1 83 ? -4.531 6.242 -5.473 1 60.84 83 PHE A C 1
ATOM 660 O O . PHE A 1 83 ? -4.523 7.371 -4.977 1 60.84 83 PHE A O 1
ATOM 667 N N . SER A 1 84 ? -5.02 5.824 -6.695 1 59.59 84 SER A N 1
ATOM 668 C CA . SER A 1 84 ? -5.41 6.887 -7.613 1 59.59 84 SER A CA 1
ATOM 669 C C . SER A 1 84 ? -4.281 7.898 -7.805 1 59.59 84 SER A C 1
ATOM 671 O O . SER A 1 84 ? -3.164 7.527 -8.164 1 59.59 84 SER A O 1
ATOM 673 N N . ASP A 1 85 ? -4.457 9.203 -7.465 1 62.06 85 ASP A N 1
ATOM 674 C CA . ASP A 1 85 ? -3.447 10.234 -7.68 1 62.06 85 ASP A CA 1
ATOM 675 C C . ASP A 1 85 ? -2.643 10.492 -6.41 1 62.06 85 ASP A C 1
ATOM 677 O O . ASP A 1 85 ? -1.703 11.289 -6.414 1 62.06 85 ASP A O 1
ATOM 681 N N . LEU A 1 86 ? -3.02 9.75 -5.422 1 70.12 86 LEU A N 1
ATOM 682 C CA . LEU A 1 86 ? -2.299 9.898 -4.16 1 70.12 86 LEU A CA 1
ATOM 683 C C . LEU A 1 86 ? -1.15 8.898 -4.07 1 70.12 86 LEU A C 1
ATOM 685 O O . LEU A 1 86 ? -1.352 7.699 -4.27 1 70.12 86 LEU A O 1
ATOM 689 N N . ILE A 1 87 ? 0.018 9.453 -3.924 1 75.94 87 ILE A N 1
ATOM 690 C CA . ILE A 1 87 ? 1.212 8.633 -3.771 1 75.94 87 ILE A CA 1
ATOM 691 C C . ILE A 1 87 ? 1.727 8.727 -2.336 1 75.94 87 ILE A C 1
ATOM 693 O O . ILE A 1 87 ? 1.761 9.82 -1.756 1 75.94 87 ILE A O 1
ATOM 697 N N . ILE A 1 88 ? 1.948 7.688 -1.738 1 79.5 88 ILE A N 1
ATOM 698 C CA . ILE A 1 88 ? 2.66 7.637 -0.467 1 79.5 88 ILE A CA 1
ATOM 699 C C . ILE A 1 88 ? 4.047 7.027 -0.675 1 79.5 88 ILE A C 1
ATOM 701 O O . ILE A 1 88 ? 4.176 5.957 -1.274 1 79.5 88 ILE A O 1
ATOM 705 N N . GLU A 1 89 ? 5.027 7.707 -0.287 1 80.5 89 GLU A N 1
ATOM 706 C CA . GLU A 1 89 ? 6.402 7.297 -0.555 1 80.5 89 GLU A CA 1
ATOM 707 C C . GLU A 1 89 ? 7.266 7.41 0.697 1 80.5 89 GLU A C 1
ATOM 709 O O . GLU A 1 89 ? 7.074 8.32 1.508 1 80.5 89 GLU A O 1
ATOM 714 N N . TRP A 1 90 ? 8.148 6.449 0.813 1 79.31 90 TRP A N 1
ATOM 715 C CA . TRP A 1 90 ? 9.164 6.496 1.857 1 79.31 90 TRP A CA 1
ATOM 716 C C . TRP A 1 90 ? 10.484 7.012 1.304 1 79.31 90 TRP A C 1
ATOM 718 O O . TRP A 1 90 ? 11 6.492 0.309 1 79.31 90 TRP A O 1
ATOM 728 N N . PHE A 1 91 ? 11.062 8.039 1.93 1 82.56 91 PHE A N 1
ATOM 729 C CA . PHE A 1 91 ? 12.328 8.602 1.458 1 82.56 91 PHE A CA 1
ATOM 730 C C . PHE A 1 91 ? 13.273 8.852 2.621 1 82.56 91 PHE A C 1
ATOM 732 O O . PHE A 1 91 ? 12.891 9.438 3.635 1 82.56 91 PHE A O 1
ATOM 739 N N . LYS A 1 92 ? 14.469 8.422 2.445 1 83.12 92 LYS A N 1
ATOM 740 C CA . LYS A 1 92 ? 15.516 8.672 3.432 1 83.12 92 LYS A CA 1
ATOM 741 C C . LYS A 1 92 ? 16.156 10.031 3.217 1 83.12 92 LYS A C 1
ATOM 743 O O . LYS A 1 92 ? 16.516 10.391 2.09 1 83.12 92 LYS A O 1
ATOM 748 N N . VAL A 1 93 ? 16.312 10.789 4.281 1 90.38 93 VAL A N 1
ATOM 749 C CA . VAL A 1 93 ? 17.047 12.047 4.219 1 90.38 93 VAL A CA 1
ATOM 750 C C . VAL A 1 93 ? 18.531 11.773 4.062 1 90.38 93 VAL A C 1
ATOM 752 O O . VAL A 1 93 ? 19.172 11.227 4.965 1 90.38 93 VAL A O 1
ATOM 755 N N . GLU A 1 94 ? 19.016 12.172 2.967 1 89.81 94 GLU A N 1
ATOM 756 C CA . GLU A 1 94 ? 20.422 11.898 2.707 1 89.81 94 GLU A CA 1
ATOM 757 C C . GLU A 1 94 ? 21.328 12.766 3.584 1 89.81 94 GLU A C 1
ATOM 759 O O . GLU A 1 94 ? 20.922 13.859 4 1 89.81 94 GLU A O 1
ATOM 764 N N . LYS A 1 95 ? 22.484 12.18 3.82 1 90.56 95 LYS A N 1
ATOM 765 C CA . LYS A 1 95 ? 23.5 13 4.488 1 90.56 95 LYS A CA 1
ATOM 766 C C . LYS A 1 95 ? 23.828 14.242 3.664 1 90.56 95 LYS A C 1
ATOM 768 O O . LYS A 1 95 ? 24.094 14.148 2.463 1 90.56 95 LYS A O 1
ATOM 773 N N . GLY A 1 96 ? 23.75 15.391 4.219 1 90.94 96 GLY A N 1
ATOM 774 C CA . GLY A 1 96 ? 24.062 16.625 3.523 1 90.94 96 GLY A CA 1
ATOM 775 C C . GLY A 1 96 ? 22.859 17.281 2.891 1 90.94 96 GLY A C 1
ATOM 776 O O . GLY A 1 96 ? 22.953 18.359 2.301 1 90.94 96 GLY A O 1
ATOM 777 N N . ALA A 1 97 ? 21.766 16.609 2.959 1 93.06 97 ALA A N 1
ATOM 778 C CA . ALA A 1 97 ? 20.547 17.219 2.422 1 93.06 97 ALA A CA 1
ATOM 779 C C . ALA A 1 97 ? 20.219 18.531 3.127 1 93.06 97 ALA A C 1
ATOM 781 O O . ALA A 1 97 ? 20.5 18.688 4.32 1 93.06 97 ALA A O 1
ATOM 782 N N . LYS A 1 98 ? 19.594 19.469 2.443 1 92.75 98 LYS A N 1
ATOM 783 C CA . LYS A 1 98 ? 19.203 20.766 2.98 1 92.75 98 LYS A CA 1
ATOM 784 C C . LYS A 1 98 ? 18.234 20.609 4.148 1 92.75 98 LYS A C 1
ATOM 786 O O . LYS A 1 98 ? 18.203 21.438 5.055 1 92.75 98 LYS A O 1
ATOM 791 N N . ALA A 1 99 ? 17.5 19.547 4.129 1 93.38 99 ALA A N 1
ATOM 792 C CA . ALA A 1 99 ? 16.484 19.328 5.148 1 93.38 99 ALA A CA 1
ATOM 793 C C . ALA A 1 99 ? 17.109 18.922 6.48 1 93.38 99 ALA A C 1
ATOM 795 O O . ALA A 1 99 ? 16.5 19.094 7.539 1 93.38 99 ALA A O 1
ATOM 796 N N . ALA A 1 100 ? 18.328 18.344 6.379 1 93.81 100 ALA A N 1
ATOM 797 C CA . ALA A 1 100 ? 18.969 17.875 7.605 1 93.81 100 ALA A CA 1
ATOM 798 C C . ALA A 1 100 ? 19.281 19.031 8.547 1 93.81 100 ALA A C 1
ATOM 800 O O . ALA A 1 100 ? 19.891 20.016 8.148 1 93.81 100 ALA A O 1
ATOM 801 N N . GLY A 1 101 ? 18.828 18.938 9.766 1 94.5 101 GLY A N 1
ATOM 802 C CA . GLY A 1 101 ? 19.062 19.969 10.758 1 94.5 101 GLY A CA 1
ATOM 803 C C . GLY A 1 101 ? 17.984 21.047 10.766 1 94.5 101 GLY A C 1
ATOM 804 O O . GLY A 1 101 ? 18.109 22.047 11.469 1 94.5 101 GLY A O 1
ATOM 805 N N . ARG A 1 102 ? 16.969 20.875 10.023 1 94.75 102 ARG A N 1
ATOM 806 C CA . ARG A 1 102 ? 15.852 21.828 9.969 1 94.75 102 ARG A CA 1
ATOM 807 C C . ARG A 1 102 ? 14.555 21.172 10.414 1 94.75 102 ARG A C 1
ATOM 809 O O . ARG A 1 102 ? 14.422 19.938 10.375 1 94.75 102 ARG A O 1
ATOM 816 N N . THR A 1 103 ? 13.703 21.984 10.867 1 94.25 103 THR A N 1
ATOM 817 C CA . THR A 1 103 ? 12.383 21.484 11.258 1 94.25 103 THR A CA 1
ATOM 818 C C . THR A 1 103 ? 11.438 21.469 10.055 1 94.25 103 THR A C 1
ATOM 820 O O . THR A 1 103 ? 11.711 22.109 9.039 1 94.25 103 THR A O 1
ATOM 823 N N . LEU A 1 104 ? 10.336 20.672 10.211 1 91.44 104 LEU A N 1
ATOM 824 C CA . LEU A 1 104 ? 9.328 20.625 9.164 1 91.44 104 LEU A CA 1
ATOM 825 C C . LEU A 1 104 ? 8.742 22.016 8.906 1 91.44 104 LEU A C 1
ATOM 827 O O . LEU A 1 104 ? 8.438 22.375 7.77 1 91.44 104 LEU A O 1
ATOM 831 N N . GLY A 1 105 ? 8.594 22.75 10.008 1 88.44 105 GLY A N 1
ATOM 832 C CA . GLY A 1 105 ? 8.062 24.094 9.898 1 88.44 105 GLY A CA 1
ATOM 833 C C . GLY A 1 105 ? 8.969 25.031 9.109 1 88.44 105 GLY A C 1
ATOM 834 O O . GLY A 1 105 ? 8.5 25.828 8.305 1 88.44 105 GLY A O 1
ATOM 835 N N . GLU A 1 106 ? 10.211 24.984 9.32 1 91.25 106 GLU A N 1
ATOM 836 C CA . GLU A 1 106 ? 11.188 25.797 8.602 1 91.25 106 GLU A CA 1
ATOM 837 C C . GLU A 1 106 ? 11.164 25.516 7.105 1 91.25 106 GLU A C 1
ATOM 839 O O . GLU A 1 106 ? 11.352 26.422 6.289 1 91.25 106 GLU A O 1
ATOM 844 N N . LEU A 1 107 ? 10.898 24.297 6.789 1 87.19 107 LEU A N 1
ATOM 845 C CA . LEU A 1 107 ? 10.891 23.891 5.387 1 87.19 107 LEU A CA 1
ATOM 846 C C . LEU A 1 107 ? 9.547 24.203 4.738 1 87.19 107 LEU A C 1
ATOM 848 O O . LEU A 1 107 ? 9.438 24.219 3.51 1 87.19 107 LEU A O 1
ATOM 852 N N . ASP A 1 108 ? 8.586 24.438 5.57 1 83.56 108 ASP A N 1
ATOM 853 C CA . ASP A 1 108 ? 7.223 24.719 5.129 1 83.56 108 ASP A CA 1
ATOM 854 C C . ASP A 1 108 ? 6.777 23.719 4.059 1 83.56 108 ASP A C 1
ATOM 856 O O . ASP A 1 108 ? 6.309 24.125 2.992 1 83.56 108 ASP A O 1
ATOM 860 N N . VAL A 1 109 ? 6.934 22.469 4.316 1 79.06 109 VAL A N 1
ATOM 861 C CA . VAL A 1 109 ? 6.723 21.375 3.381 1 79.06 109 VAL A CA 1
ATOM 862 C C . VAL A 1 109 ? 5.273 21.375 2.9 1 79.06 109 VAL A C 1
ATOM 864 O O . VAL A 1 109 ? 5.008 21.234 1.703 1 79.06 109 VAL A O 1
ATOM 867 N N . ARG A 1 110 ? 4.332 21.547 3.814 1 73.81 110 ARG A N 1
ATOM 868 C CA . ARG A 1 110 ? 2.916 21.484 3.471 1 73.81 110 ARG A CA 1
ATOM 869 C C . ARG A 1 110 ? 2.5 22.672 2.617 1 73.81 110 ARG A C 1
ATOM 871 O O . ARG A 1 110 ? 1.802 22.516 1.614 1 73.81 110 ARG A O 1
ATOM 878 N N . GLN A 1 111 ? 2.986 23.828 2.895 1 73.75 111 GLN A N 1
ATOM 879 C CA . GLN A 1 111 ? 2.562 25.031 2.207 1 73.75 111 GLN A CA 1
ATOM 880 C C . GLN A 1 111 ? 3.297 25.203 0.879 1 73.75 111 GLN A C 1
ATOM 882 O O . GLN A 1 111 ? 2.699 25.609 -0.119 1 73.75 111 GLN A O 1
ATOM 887 N N . ASN A 1 112 ? 4.508 24.797 0.856 1 75.19 112 ASN A N 1
ATOM 888 C CA . ASN A 1 112 ? 5.316 25.094 -0.321 1 75.19 112 ASN A CA 1
ATOM 889 C C . ASN A 1 112 ? 5.254 23.969 -1.343 1 75.19 112 ASN A C 1
ATOM 891 O O . ASN A 1 112 ? 5.422 24.188 -2.541 1 75.19 112 ASN A O 1
ATOM 895 N N . TYR A 1 113 ? 5.004 22.766 -0.919 1 79.5 113 TYR A N 1
ATOM 896 C CA . TYR A 1 113 ? 5.145 21.656 -1.853 1 79.5 113 TYR A CA 1
ATOM 897 C C . TYR A 1 113 ? 3.842 20.859 -1.961 1 79.5 113 TYR A C 1
ATOM 899 O O . TYR A 1 113 ? 3.703 20 -2.828 1 79.5 113 TYR A O 1
ATOM 907 N N . ASP A 1 114 ? 2.879 21.203 -1.168 1 82.44 114 ASP A N 1
ATOM 908 C CA . ASP A 1 114 ? 1.631 20.438 -1.167 1 82.44 114 ASP A CA 1
ATOM 909 C C . ASP A 1 114 ? 1.885 18.969 -0.868 1 82.44 114 ASP A C 1
ATOM 911 O O . ASP A 1 114 ? 1.386 18.078 -1.576 1 82.44 114 ASP A O 1
ATOM 915 N N . VAL A 1 115 ? 2.828 18.75 -0.003 1 87.31 115 VAL A N 1
ATOM 916 C CA . VAL A 1 115 ? 3.205 17.406 0.453 1 87.31 115 VAL A CA 1
ATOM 917 C C . VAL A 1 115 ? 2.934 17.281 1.95 1 87.31 115 VAL A C 1
ATOM 919 O O . VAL A 1 115 ? 3.188 18.219 2.717 1 87.31 115 VAL A O 1
ATOM 922 N N . THR A 1 116 ? 2.406 16.188 2.322 1 86.69 116 THR A N 1
ATOM 923 C CA . THR A 1 116 ? 2.166 15.898 3.732 1 86.69 116 THR A CA 1
ATOM 924 C C . THR A 1 116 ? 3.203 14.922 4.273 1 86.69 116 THR A C 1
ATOM 926 O O . THR A 1 116 ? 3.461 13.883 3.662 1 86.69 116 THR A O 1
ATOM 929 N N . VAL A 1 117 ? 3.83 15.305 5.375 1 89.62 117 VAL A N 1
ATOM 930 C CA . VAL A 1 117 ? 4.691 14.367 6.082 1 89.62 117 VAL A CA 1
ATOM 931 C C . VAL A 1 117 ? 3.859 13.539 7.062 1 89.62 117 VAL A C 1
ATOM 933 O O . VAL A 1 117 ? 3.365 14.07 8.062 1 89.62 117 VAL A O 1
ATOM 936 N N . ILE A 1 118 ? 3.738 12.32 6.773 1 86.69 118 ILE A N 1
ATOM 937 C CA . ILE A 1 118 ? 2.889 11.438 7.562 1 86.69 118 ILE A CA 1
ATOM 938 C C . ILE A 1 118 ? 3.641 10.977 8.805 1 86.69 118 ILE A C 1
ATOM 940 O O . ILE A 1 118 ? 3.07 10.922 9.898 1 86.69 118 ILE A O 1
ATOM 944 N N . ALA A 1 119 ? 4.895 10.625 8.594 1 87.12 119 ALA A N 1
ATOM 945 C CA . ALA A 1 119 ? 5.695 10.094 9.695 1 87.12 119 ALA A CA 1
ATOM 946 C C . ALA A 1 119 ? 7.184 10.328 9.453 1 87.12 119 ALA A C 1
ATOM 948 O O . ALA A 1 119 ? 7.609 10.531 8.312 1 87.12 119 ALA A O 1
ATOM 949 N N . ILE A 1 120 ? 7.871 10.336 10.578 1 89.38 120 ILE A N 1
ATOM 950 C CA . ILE A 1 120 ? 9.328 10.328 10.562 1 89.38 120 ILE A CA 1
ATOM 951 C C . ILE A 1 120 ? 9.844 9.094 11.305 1 89.38 120 ILE A C 1
ATOM 953 O O . ILE A 1 120 ? 9.445 8.836 12.445 1 89.38 120 ILE A O 1
ATOM 957 N N . ILE A 1 121 ? 10.625 8.336 10.602 1 83.75 121 ILE A N 1
ATOM 958 C CA . ILE A 1 121 ? 11.289 7.203 11.227 1 83.75 121 ILE A CA 1
ATOM 959 C C . ILE A 1 121 ? 12.758 7.543 11.484 1 83.75 121 ILE A C 1
ATOM 961 O O . ILE A 1 121 ? 13.516 7.801 10.539 1 83.75 121 ILE A O 1
ATOM 965 N N . LYS A 1 122 ? 13.086 7.477 12.727 1 87.38 122 LYS A N 1
ATOM 966 C CA . LYS A 1 122 ? 14.453 7.82 13.117 1 87.38 122 LYS A CA 1
ATOM 967 C C . LYS A 1 122 ? 15.383 6.621 12.961 1 87.38 122 LYS A C 1
ATOM 969 O O . LYS A 1 122 ? 14.922 5.492 12.781 1 87.38 122 LYS A O 1
ATOM 974 N N . HIS A 1 123 ? 16.688 7 13 1 77.19 123 HIS A N 1
ATOM 975 C CA . HIS A 1 123 ? 17.719 5.984 12.828 1 77.19 123 HIS A CA 1
ATOM 976 C C . HIS A 1 123 ? 17.609 4.895 13.891 1 77.19 123 HIS A C 1
ATOM 978 O O . HIS A 1 123 ? 17.953 3.738 13.641 1 77.19 123 HIS A O 1
ATOM 984 N N . ASN A 1 124 ? 17.094 5.281 15.039 1 76.44 124 ASN A N 1
ATOM 985 C CA . ASN A 1 124 ? 16.938 4.301 16.109 1 76.44 124 ASN A CA 1
ATOM 986 C C . ASN A 1 124 ? 15.586 3.59 16.016 1 76.44 124 ASN A C 1
ATOM 988 O O . ASN A 1 124 ? 15.148 2.949 16.969 1 76.44 124 ASN A O 1
ATOM 992 N N . GLN A 1 125 ? 14.914 3.789 14.961 1 71.25 125 GLN A N 1
ATOM 993 C CA . GLN A 1 125 ? 13.664 3.115 14.609 1 71.25 125 GLN A CA 1
ATOM 994 C C . GLN A 1 125 ? 12.484 3.693 15.383 1 71.25 125 GLN A C 1
ATOM 996 O O . GLN A 1 125 ? 11.383 3.143 15.352 1 71.25 125 GLN A O 1
ATOM 1001 N N . LYS A 1 126 ? 12.859 4.82 16.172 1 79.25 126 LYS A N 1
ATOM 1002 C CA . LYS A 1 126 ? 11.734 5.531 16.766 1 79.25 126 LYS A CA 1
ATOM 1003 C C . LYS A 1 126 ? 10.859 6.191 15.703 1 79.25 126 LYS A C 1
ATOM 1005 O O . LYS A 1 126 ? 11.383 6.777 14.75 1 79.25 126 LYS A O 1
ATOM 1010 N N . LYS A 1 127 ? 9.562 6.031 15.797 1 80.56 127 LYS A N 1
ATOM 1011 C CA . LYS A 1 127 ? 8.625 6.547 14.805 1 80.56 127 LYS A CA 1
ATOM 1012 C C . LYS A 1 127 ? 7.82 7.715 15.367 1 80.56 127 LYS A C 1
ATOM 1014 O O . LYS A 1 127 ? 7.324 7.648 16.5 1 80.56 127 LYS A O 1
ATOM 1019 N N . PHE A 1 128 ? 7.859 8.773 14.703 1 83.5 128 PHE A N 1
ATOM 1020 C CA . PHE A 1 128 ? 7.004 9.906 15.008 1 83.5 128 PHE A CA 1
ATOM 1021 C C . PHE A 1 128 ? 5.852 10 14.016 1 83.5 128 PHE A C 1
ATOM 1023 O O . PHE A 1 128 ? 6.055 10.359 12.852 1 83.5 128 PHE A O 1
ATOM 1030 N N . LEU A 1 129 ? 4.742 9.609 14.562 1 80.69 129 LEU A N 1
ATOM 1031 C CA . LEU A 1 129 ? 3.547 9.68 13.727 1 80.69 129 LEU A CA 1
ATOM 1032 C C . LEU A 1 129 ? 2.928 11.078 13.781 1 80.69 129 LEU A C 1
ATOM 1034 O O . LEU A 1 129 ? 2.859 11.688 14.852 1 80.69 129 LEU A O 1
ATOM 1038 N N . ASN A 1 130 ? 2.561 11.633 12.578 1 80.75 130 ASN A N 1
ATOM 1039 C CA . ASN A 1 130 ? 1.959 12.953 12.453 1 80.75 130 ASN A CA 1
ATOM 1040 C C . ASN A 1 130 ? 2.873 14.039 13.016 1 80.75 130 ASN A C 1
ATOM 1042 O O . ASN A 1 130 ? 2.463 14.82 13.867 1 80.75 130 ASN A O 1
ATOM 1046 N N . PRO A 1 131 ? 4.047 14.086 12.5 1 86.69 131 PRO A N 1
ATOM 1047 C CA . PRO A 1 131 ? 4.992 15.07 13.031 1 86.69 131 PRO A CA 1
ATOM 1048 C C . PRO A 1 131 ? 4.508 16.5 12.867 1 86.69 131 PRO A C 1
ATOM 1050 O O . PRO A 1 131 ? 3.891 16.844 11.852 1 86.69 131 PRO A O 1
ATOM 1053 N N . GLY A 1 132 ? 4.754 17.281 13.914 1 83.81 132 GLY A N 1
ATOM 1054 C CA . GLY A 1 132 ? 4.395 18.703 13.883 1 83.81 132 GLY A CA 1
ATOM 1055 C C . GLY A 1 132 ? 5.457 19.562 13.242 1 83.81 132 GLY A C 1
ATOM 1056 O O . GLY A 1 132 ? 6.484 19.062 12.773 1 83.81 132 GLY A O 1
ATOM 1057 N N . ALA A 1 133 ? 5.145 20.844 13.219 1 86.56 133 ALA A N 1
ATOM 1058 C CA . ALA A 1 133 ? 6.035 21.812 12.602 1 86.56 133 ALA A CA 1
ATOM 1059 C C . ALA A 1 133 ? 7.375 21.875 13.32 1 86.56 133 ALA A C 1
ATOM 1061 O O . ALA A 1 133 ? 8.406 22.188 12.719 1 86.56 133 ALA A O 1
ATOM 1062 N N . ASP A 1 134 ? 7.426 21.422 14.523 1 91.06 134 ASP A N 1
ATOM 1063 C CA . ASP A 1 134 ? 8.633 21.531 15.336 1 91.06 134 ASP A CA 1
ATOM 1064 C C . ASP A 1 134 ? 9.508 20.297 15.195 1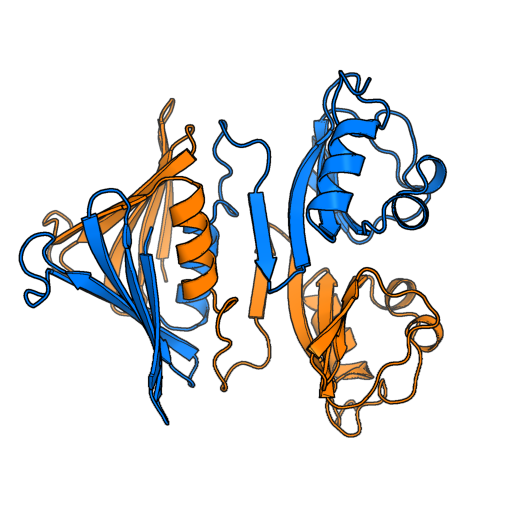 91.06 134 ASP A C 1
ATOM 1066 O O . ASP A 1 134 ? 10.609 20.234 15.742 1 91.06 134 ASP A O 1
ATOM 1070 N N . SER A 1 135 ? 9.094 19.344 14.414 1 91.75 135 SER A N 1
ATOM 1071 C CA . SER A 1 135 ? 9.859 18.109 14.258 1 91.75 135 SER A CA 1
ATOM 1072 C C . SER A 1 135 ? 11.156 18.375 13.492 1 91.75 135 SER A C 1
ATOM 1074 O O . SER A 1 135 ? 11.133 18.906 12.383 1 91.75 135 SER A O 1
ATOM 1076 N N . LEU A 1 136 ? 12.211 17.938 14.141 1 94.19 136 LEU A N 1
ATOM 1077 C CA . LEU A 1 136 ? 13.531 18.109 13.562 1 94.19 136 LEU A CA 1
ATOM 1078 C C . LEU A 1 136 ? 13.875 16.953 12.625 1 94.19 136 LEU A C 1
ATOM 1080 O O . LEU A 1 136 ? 13.68 15.789 12.977 1 94.19 136 LEU A O 1
ATOM 1084 N N . LEU A 1 137 ? 14.328 17.297 11.453 1 94.38 137 LEU A N 1
ATOM 1085 C CA . LEU A 1 137 ? 14.797 16.281 10.508 1 94.38 137 LEU A CA 1
ATOM 1086 C C . LEU A 1 137 ? 16.297 16.078 10.625 1 94.38 137 LEU A C 1
ATOM 1088 O O . LEU A 1 137 ? 17.062 17.047 10.773 1 94.38 137 LEU A O 1
ATOM 1092 N N . GLU A 1 138 ? 16.703 14.859 10.672 1 94.62 138 GLU A N 1
ATOM 1093 C CA . GLU A 1 138 ? 18.109 14.5 10.727 1 94.62 138 GLU A CA 1
ATOM 1094 C C . GLU A 1 138 ? 18.5 13.641 9.531 1 94.62 138 GLU A C 1
ATOM 1096 O O . GLU A 1 138 ? 17.656 12.992 8.922 1 94.62 138 GLU A O 1
ATOM 1101 N N . ALA A 1 139 ? 19.812 13.672 9.273 1 92 139 ALA A N 1
ATOM 1102 C CA . ALA A 1 139 ? 20.312 12.75 8.258 1 92 139 ALA A CA 1
ATOM 1103 C C . ALA A 1 139 ? 19.984 11.305 8.609 1 92 139 ALA A C 1
ATOM 1105 O O . ALA A 1 139 ? 20.078 10.906 9.773 1 92 139 ALA A O 1
ATOM 1106 N N . ASN A 1 140 ? 19.531 10.609 7.633 1 88.81 140 ASN A N 1
ATOM 1107 C CA . ASN A 1 140 ? 19.25 9.18 7.723 1 88.81 140 ASN A CA 1
ATOM 1108 C C . ASN A 1 140 ? 17.875 8.922 8.328 1 88.81 140 ASN A C 1
ATOM 1110 O O . ASN A 1 140 ? 17.484 7.766 8.492 1 88.81 140 ASN A O 1
ATOM 1114 N N . ASP A 1 141 ? 17.203 10.07 8.617 1 89.44 141 ASP A N 1
ATOM 1115 C CA . ASP A 1 141 ? 15.789 9.867 8.906 1 89.44 141 ASP A CA 1
ATOM 1116 C C . ASP A 1 141 ? 15.047 9.352 7.676 1 89.44 141 ASP A C 1
ATOM 1118 O O . ASP A 1 141 ? 15.383 9.719 6.543 1 89.44 141 ASP A O 1
ATOM 1122 N N . THR A 1 142 ? 14.07 8.508 7.871 1 86.88 142 THR A N 1
ATOM 1123 C CA . THR A 1 142 ? 13.156 8.148 6.797 1 86.88 142 THR A CA 1
ATOM 1124 C C . THR A 1 142 ? 11.828 8.891 6.941 1 86.88 142 THR A C 1
ATOM 1126 O O . THR A 1 142 ? 11.203 8.852 8 1 86.88 142 THR A O 1
ATOM 1129 N N . LEU A 1 143 ? 11.477 9.617 5.922 1 88.69 143 LEU A N 1
ATOM 1130 C CA . LEU A 1 143 ? 10.203 10.32 5.895 1 88.69 143 LEU A CA 1
ATOM 1131 C C . LEU A 1 143 ? 9.156 9.523 5.121 1 88.69 143 LEU A C 1
ATOM 1133 O O . LEU A 1 143 ? 9.453 8.961 4.066 1 88.69 143 LEU A O 1
ATOM 1137 N N . VAL A 1 144 ? 7.992 9.375 5.691 1 86 144 VAL A N 1
ATOM 1138 C CA . VAL A 1 144 ? 6.82 8.906 4.957 1 86 144 VAL A CA 1
ATOM 1139 C C . VAL A 1 144 ? 6.023 10.102 4.434 1 86 144 VAL A C 1
ATOM 1141 O O . VAL A 1 144 ? 5.5 10.898 5.215 1 86 144 VAL A O 1
ATOM 1144 N N . LEU A 1 145 ? 5.977 10.211 3.115 1 88.44 145 LEU A N 1
ATOM 1145 C CA . LEU A 1 145 ? 5.414 11.383 2.457 1 88.44 145 LEU A CA 1
ATOM 1146 C C . LEU A 1 145 ? 4.191 11.016 1.627 1 88.44 145 LEU A C 1
ATOM 1148 O O . LEU A 1 145 ? 4.141 9.93 1.045 1 88.44 145 LEU A O 1
ATOM 1152 N N . SER A 1 146 ? 3.285 11.906 1.602 1 86.69 146 SER A N 1
ATOM 1153 C CA . SER A 1 146 ? 2.133 11.742 0.722 1 86.69 146 SER A CA 1
ATOM 1154 C C . SER A 1 146 ? 1.917 12.977 -0.141 1 86.69 146 SER A C 1
ATOM 1156 O O . SER A 1 146 ? 2.086 14.109 0.329 1 86.69 146 SER A O 1
ATOM 1158 N N . GLY A 1 147 ? 1.627 12.828 -1.357 1 82.94 147 GLY A N 1
ATOM 1159 C CA . GLY A 1 147 ? 1.354 13.906 -2.299 1 82.94 147 GLY A CA 1
ATOM 1160 C C . GLY A 1 147 ? 1.349 13.438 -3.744 1 82.94 147 GLY A C 1
ATOM 1161 O O . GLY A 1 147 ? 1.404 12.242 -4.02 1 82.94 147 GLY A O 1
ATOM 1162 N N . GLU A 1 148 ? 1.157 14.406 -4.609 1 80.12 148 GLU A N 1
ATOM 1163 C CA . GLU A 1 148 ? 1.293 14.117 -6.031 1 80.12 148 GLU A CA 1
ATOM 1164 C C . GLU A 1 148 ? 2.754 13.891 -6.414 1 80.12 148 GLU A C 1
ATOM 1166 O O . GLU A 1 148 ? 3.654 14.484 -5.809 1 80.12 148 GLU A O 1
ATOM 1171 N N . ARG A 1 149 ? 2.951 13.047 -7.375 1 78.81 149 ARG A N 1
ATOM 1172 C CA . ARG A 1 149 ? 4.293 12.664 -7.809 1 78.81 149 ARG A CA 1
ATOM 1173 C C . ARG A 1 149 ? 5.152 13.898 -8.062 1 78.81 149 ARG A C 1
ATOM 1175 O O . ARG A 1 149 ? 6.301 13.969 -7.621 1 78.81 149 ARG A O 1
ATOM 1182 N N . LYS A 1 150 ? 4.562 14.898 -8.82 1 83 150 LYS A N 1
ATOM 1183 C CA . LYS A 1 150 ? 5.324 16.094 -9.188 1 83 150 LYS A CA 1
ATOM 1184 C C . LYS A 1 150 ? 5.793 16.844 -7.941 1 83 150 LYS A C 1
ATOM 1186 O O . LYS A 1 150 ? 6.91 17.359 -7.906 1 83 150 LYS A O 1
ATOM 1191 N N . HIS A 1 151 ? 4.965 16.906 -6.93 1 85.88 151 HIS A N 1
ATOM 1192 C CA . HIS A 1 151 ? 5.297 17.625 -5.707 1 85.88 151 HIS A CA 1
ATOM 1193 C C . HIS A 1 151 ? 6.316 16.859 -4.871 1 85.88 151 HIS A C 1
ATOM 1195 O O . HIS A 1 151 ? 7.23 17.453 -4.297 1 85.88 151 HIS A O 1
ATOM 1201 N N . LEU A 1 152 ? 6.148 15.562 -4.805 1 87.31 152 LEU A N 1
ATOM 1202 C CA . LEU A 1 152 ? 7.09 14.727 -4.066 1 87.31 152 LEU A CA 1
ATOM 1203 C C . LEU A 1 152 ? 8.484 14.812 -4.676 1 87.31 152 LEU A C 1
ATOM 1205 O O . LEU A 1 152 ? 9.469 14.977 -3.955 1 87.31 152 LEU A O 1
ATOM 1209 N N . LYS A 1 153 ? 8.555 14.727 -5.953 1 84 153 LYS A N 1
ATOM 1210 C CA . LYS A 1 153 ? 9.836 14.812 -6.648 1 84 153 LYS A CA 1
ATOM 1211 C C . LYS A 1 153 ? 10.531 16.141 -6.367 1 84 153 LYS A C 1
ATOM 1213 O O . LYS A 1 153 ? 11.734 16.172 -6.105 1 84 153 LYS A O 1
ATOM 1218 N N . LYS A 1 154 ? 9.742 17.156 -6.453 1 89.06 154 LYS A N 1
ATOM 1219 C CA . LYS A 1 154 ? 10.297 18.484 -6.199 1 89.06 154 LYS A CA 1
ATOM 1220 C C . LYS A 1 154 ? 10.844 18.594 -4.781 1 89.06 154 LYS A C 1
ATOM 1222 O O . LYS A 1 154 ? 11.969 19.062 -4.574 1 89.06 154 LYS A O 1
ATOM 1227 N N . LEU A 1 155 ? 10.102 18.156 -3.83 1 89.38 155 LEU A N 1
ATOM 1228 C CA . LEU A 1 155 ? 10.531 18.203 -2.436 1 89.38 155 LEU A CA 1
ATOM 1229 C C . LEU A 1 155 ? 11.797 17.391 -2.227 1 89.38 155 LEU A C 1
ATOM 1231 O O . LEU A 1 155 ? 12.727 17.844 -1.554 1 89.38 155 LEU A O 1
ATOM 1235 N N . ILE A 1 156 ? 11.805 16.234 -2.744 1 87.94 156 ILE A N 1
ATOM 1236 C CA . ILE A 1 156 ? 12.93 15.312 -2.582 1 87.94 156 ILE A CA 1
ATOM 1237 C C . ILE A 1 156 ? 14.188 15.93 -3.191 1 87.94 156 ILE A C 1
ATOM 1239 O O . ILE A 1 156 ? 15.234 15.977 -2.547 1 87.94 156 ILE A O 1
ATOM 1243 N N . GLN A 1 157 ? 14.023 16.406 -4.332 1 87.5 157 GLN A N 1
ATOM 1244 C CA . GLN A 1 157 ? 15.156 17.016 -5.031 1 87.5 157 GLN A CA 1
ATOM 1245 C C . GLN A 1 157 ? 15.633 18.281 -4.324 1 87.5 157 GLN A C 1
ATOM 1247 O O . GLN A 1 157 ? 16.828 18.516 -4.199 1 87.5 157 GLN A O 1
ATOM 1252 N N . ASP A 1 158 ? 14.711 19.031 -3.861 1 88.88 158 ASP A N 1
ATOM 1253 C CA . ASP A 1 158 ? 15.047 20.328 -3.283 1 88.88 158 ASP A CA 1
ATOM 1254 C C . ASP A 1 158 ? 15.648 20.172 -1.888 1 88.88 158 ASP A C 1
ATOM 1256 O O . ASP A 1 158 ? 16.562 20.906 -1.51 1 88.88 158 ASP A O 1
ATOM 1260 N N . PHE A 1 159 ? 15.141 19.125 -1.113 1 90 159 PHE A N 1
ATOM 1261 C CA . PHE A 1 159 ? 15.445 19.266 0.305 1 90 159 PHE A CA 1
ATOM 1262 C C . PHE A 1 159 ? 15.938 17.938 0.885 1 90 159 PHE A C 1
ATOM 1264 O O . PHE A 1 159 ? 16.547 17.922 1.957 1 90 159 PHE A O 1
ATOM 1271 N N . LEU A 1 160 ? 15.734 16.781 0.22 1 89.06 160 LEU A N 1
ATOM 1272 C CA . LEU A 1 160 ? 15.992 15.531 0.913 1 89.06 160 LEU A CA 1
ATOM 1273 C C . LEU A 1 160 ? 17.219 14.836 0.34 1 89.06 160 LEU A C 1
ATOM 1275 O O . LEU A 1 160 ? 17.719 13.867 0.919 1 89.06 160 LEU A O 1
ATOM 1279 N N . THR A 1 161 ? 17.625 15.32 -0.776 1 87.81 161 THR A N 1
ATOM 1280 C CA . THR A 1 161 ? 18.844 14.781 -1.372 1 87.81 161 THR A CA 1
ATOM 1281 C C . THR A 1 161 ? 20 15.758 -1.199 1 87.81 161 THR A C 1
ATOM 1283 O O . THR A 1 161 ? 19.797 16.938 -0.917 1 87.81 161 THR A O 1
ATOM 1286 N N . ARG A 1 162 ? 21.266 15.211 -1.135 1 77.88 162 ARG A N 1
ATOM 1287 C CA . ARG A 1 162 ? 22.453 16.047 -0.998 1 77.88 162 ARG A CA 1
ATOM 1288 C C . ARG A 1 162 ? 22.578 17.016 -2.164 1 77.88 162 ARG A C 1
ATOM 1290 O O . ARG A 1 162 ? 22.953 18.172 -1.975 1 77.88 162 ARG A O 1
ATOM 1297 N N . ASP A 1 163 ? 22.531 16.578 -3.361 1 65 163 ASP A N 1
ATOM 1298 C CA . ASP A 1 163 ? 22.844 17.438 -4.496 1 65 163 ASP A CA 1
ATOM 1299 C C . ASP A 1 163 ? 21.656 18.344 -4.848 1 65 163 ASP A C 1
ATOM 1301 O O . ASP A 1 163 ? 21.594 18.875 -5.957 1 65 163 ASP A O 1
ATOM 1305 N N . GLY A 1 164 ? 20.781 18.641 -4.133 1 48.66 164 GLY A N 1
ATOM 1306 C CA . GLY A 1 164 ? 19.688 19.531 -4.5 1 48.66 164 GLY A CA 1
ATOM 1307 C C . GLY A 1 164 ? 20.156 20.891 -4.961 1 48.66 164 GLY A C 1
ATOM 1308 O O . GLY A 1 164 ? 20.766 21.641 -4.188 1 48.66 164 GLY A O 1
ATOM 1309 N N . VAL A 1 165 ? 20.703 21.016 -6.254 1 39.09 165 VAL A N 1
ATOM 1310 C CA . VAL A 1 165 ? 20.875 22.297 -6.914 1 39.09 165 VAL A CA 1
ATOM 1311 C C . VAL A 1 165 ? 19.516 22.859 -7.309 1 39.09 165 VAL A C 1
ATOM 1313 O O . VAL A 1 165 ? 18.625 22.125 -7.75 1 39.09 165 VAL A O 1
ATOM 1316 N N . MET B 1 1 ? -2.375 -17.562 8.953 1 91.38 1 MET B N 1
ATOM 1317 C CA . MET B 1 1 ? -1.298 -17.578 7.969 1 91.38 1 MET B CA 1
ATOM 1318 C C . MET B 1 1 ? 0.066 -17.562 8.648 1 91.38 1 MET B C 1
ATOM 1320 O O . MET B 1 1 ? 0.267 -16.844 9.625 1 91.38 1 MET B O 1
ATOM 1324 N N . ASN B 1 2 ? 0.992 -18.375 8.266 1 94.44 2 ASN B N 1
ATOM 1325 C CA . ASN B 1 2 ? 2.355 -18.438 8.781 1 94.44 2 ASN B CA 1
ATOM 1326 C C . ASN B 1 2 ? 3.357 -17.859 7.797 1 94.44 2 ASN B C 1
ATOM 1328 O O . ASN B 1 2 ? 3.33 -18.188 6.605 1 94.44 2 ASN B O 1
ATOM 1332 N N . ILE B 1 3 ? 4.215 -16.953 8.32 1 96.19 3 ILE B N 1
ATOM 1333 C CA . ILE B 1 3 ? 5.258 -16.344 7.5 1 96.19 3 ILE B CA 1
ATOM 1334 C C . ILE B 1 3 ? 6.609 -16.5 8.195 1 96.19 3 ILE B C 1
ATOM 1336 O O . ILE B 1 3 ? 6.77 -16.109 9.352 1 96.19 3 ILE B O 1
ATOM 1340 N N . LYS B 1 4 ? 7.508 -17.141 7.566 1 96.69 4 LYS B N 1
ATOM 1341 C CA . LYS B 1 4 ? 8.891 -17.219 8.031 1 96.69 4 LYS B CA 1
ATOM 1342 C C . LYS B 1 4 ? 9.805 -16.344 7.176 1 96.69 4 LYS B C 1
ATOM 1344 O O . LYS B 1 4 ? 9.867 -16.516 5.957 1 96.69 4 LYS B O 1
ATOM 1349 N N . GLU B 1 5 ? 10.422 -15.422 7.805 1 96.56 5 GLU B N 1
ATOM 1350 C CA . GLU B 1 5 ? 11.32 -14.492 7.125 1 96.56 5 GLU B CA 1
ATOM 1351 C C . GLU B 1 5 ? 12.781 -14.906 7.297 1 96.56 5 GLU B C 1
ATOM 1353 O O . GLU B 1 5 ? 13.203 -15.25 8.406 1 96.56 5 GLU B O 1
ATOM 1358 N N . ASN B 1 6 ? 13.547 -14.938 6.215 1 96.88 6 ASN B N 1
ATOM 1359 C CA . ASN B 1 6 ? 14.969 -15.258 6.254 1 96.88 6 ASN B CA 1
ATOM 1360 C C . ASN B 1 6 ? 15.789 -14.25 5.461 1 96.88 6 ASN B C 1
ATOM 1362 O O . ASN B 1 6 ? 15.406 -13.852 4.363 1 96.88 6 ASN B O 1
ATOM 1366 N N . ASP B 1 7 ? 16.875 -13.922 6.031 1 96.69 7 ASP B N 1
ATOM 1367 C CA . ASP B 1 7 ? 17.828 -13.086 5.301 1 96.69 7 ASP B CA 1
ATOM 1368 C C . ASP B 1 7 ? 18.594 -13.898 4.266 1 96.69 7 ASP B C 1
ATOM 1370 O O . ASP B 1 7 ? 19 -15.031 4.535 1 96.69 7 ASP B O 1
ATOM 1374 N N . LEU B 1 8 ? 18.688 -13.414 3.096 1 97.44 8 LEU B N 1
ATOM 1375 C CA . LEU B 1 8 ? 19.578 -13.93 2.066 1 97.44 8 LEU B CA 1
ATOM 1376 C C . LEU B 1 8 ? 20.734 -12.969 1.812 1 97.44 8 LEU B C 1
ATOM 1378 O O . LEU B 1 8 ? 20.641 -12.094 0.946 1 97.44 8 LEU B O 1
ATOM 1382 N N . PRO B 1 9 ? 21.797 -13.125 2.527 1 95.88 9 PRO B N 1
ATOM 1383 C CA . PRO B 1 9 ? 22.906 -12.164 2.451 1 95.88 9 PRO B CA 1
ATOM 1384 C C . PRO B 1 9 ? 23.344 -11.883 1.015 1 95.88 9 PRO B C 1
ATOM 1386 O O . PRO B 1 9 ? 23.625 -12.812 0.255 1 95.88 9 PRO B O 1
ATOM 1389 N N . GLY B 1 10 ? 23.406 -10.695 0.69 1 95.06 10 GLY B N 1
ATOM 1390 C CA . GLY B 1 10 ? 23.844 -10.242 -0.62 1 95.06 10 GLY B CA 1
ATOM 1391 C C . GLY B 1 10 ? 22.781 -10.398 -1.689 1 95.06 10 GLY B C 1
ATOM 1392 O O . GLY B 1 10 ? 23 -10.031 -2.846 1 95.06 10 GLY B O 1
ATOM 1393 N N . ILE B 1 11 ? 21.672 -10.992 -1.295 1 97.31 11 ILE B N 1
ATOM 1394 C CA . ILE B 1 11 ? 20.641 -11.266 -2.281 1 97.31 11 ILE B CA 1
ATOM 1395 C C . ILE B 1 11 ? 19.375 -10.5 -1.919 1 97.31 11 ILE B C 1
ATOM 1397 O O . ILE B 1 11 ? 18.766 -9.852 -2.773 1 97.31 11 ILE B O 1
ATOM 1401 N N . GLY B 1 12 ? 18.922 -10.547 -0.726 1 97 12 GLY B N 1
ATOM 1402 C CA . GLY B 1 12 ? 17.703 -9.906 -0.284 1 97 12 GLY B CA 1
ATOM 1403 C C . GLY B 1 12 ? 17.016 -10.656 0.849 1 97 12 GLY B C 1
ATOM 1404 O O . GLY B 1 12 ? 17.656 -11.039 1.825 1 97 12 GLY B O 1
ATOM 1405 N N . LYS B 1 13 ? 15.75 -10.773 0.788 1 97.56 13 LYS B N 1
ATOM 1406 C CA . LYS B 1 13 ? 14.93 -11.383 1.836 1 97.56 13 LYS B CA 1
ATOM 1407 C C . LYS B 1 13 ? 14 -12.445 1.261 1 97.56 13 LYS B C 1
ATOM 1409 O O . LYS B 1 13 ? 13.422 -12.258 0.189 1 97.56 13 LYS B O 1
ATOM 1414 N N . LYS B 1 14 ? 13.953 -13.531 1.997 1 98.44 14 LYS B N 1
ATOM 1415 C CA . LYS B 1 14 ? 13.055 -14.625 1.638 1 98.44 14 LYS B CA 1
ATOM 1416 C C . LYS B 1 14 ? 11.891 -14.727 2.621 1 98.44 14 LYS B C 1
ATOM 1418 O O . LYS B 1 14 ? 12.094 -14.695 3.836 1 98.44 14 LYS B O 1
ATOM 1423 N N . PHE B 1 15 ? 10.688 -14.82 2.105 1 97.94 15 PHE B N 1
ATOM 1424 C CA . PHE B 1 15 ? 9.484 -15.031 2.893 1 97.94 15 PHE B CA 1
ATOM 1425 C C . PHE B 1 15 ? 8.82 -16.359 2.52 1 97.94 15 PHE B C 1
ATOM 1427 O O . PHE B 1 15 ? 8.359 -16.531 1.39 1 97.94 15 PHE B O 1
ATOM 1434 N N . GLU B 1 16 ? 8.812 -17.297 3.43 1 97.56 16 GLU B N 1
ATOM 1435 C CA . GLU B 1 16 ? 8.055 -18.531 3.279 1 97.56 16 GLU B CA 1
ATOM 1436 C C . GLU B 1 16 ? 6.664 -18.422 3.896 1 97.56 16 GLU B C 1
ATOM 1438 O O . GLU B 1 16 ? 6.535 -18.109 5.086 1 97.56 16 GLU B O 1
ATOM 1443 N N . ILE B 1 17 ? 5.73 -18.656 3.068 1 97.5 17 ILE B N 1
ATOM 1444 C CA . ILE B 1 17 ? 4.359 -18.359 3.48 1 97.5 17 ILE B CA 1
ATOM 1445 C C . ILE B 1 17 ? 3.508 -19.625 3.377 1 97.5 17 ILE B C 1
ATOM 1447 O O . ILE B 1 17 ? 3.611 -20.375 2.402 1 97.5 17 ILE B O 1
ATOM 1451 N N . GLU B 1 18 ? 2.721 -19.906 4.312 1 97.5 18 GLU B N 1
ATOM 1452 C CA . GLU B 1 18 ? 1.654 -20.906 4.301 1 97.5 18 GLU B CA 1
ATOM 1453 C C . GLU B 1 18 ? 0.324 -20.297 4.734 1 97.5 18 GLU B C 1
ATOM 1455 O O . GLU B 1 18 ? 0.197 -19.797 5.859 1 97.5 18 GLU B O 1
ATOM 1460 N N . THR B 1 19 ? -0.591 -20.328 3.828 1 97.12 19 THR B N 1
ATOM 1461 C CA . THR B 1 19 ? -1.892 -19.734 4.121 1 97.12 19 THR B CA 1
ATOM 1462 C C . THR B 1 19 ? -2.664 -20.594 5.117 1 97.12 19 THR B C 1
ATOM 1464 O O . THR B 1 19 ? -2.203 -21.672 5.508 1 97.12 19 THR B O 1
ATOM 1467 N N . ARG B 1 20 ? -3.781 -20.094 5.551 1 94.75 20 ARG B N 1
ATOM 1468 C CA . ARG B 1 20 ? -4.641 -20.844 6.461 1 94.75 20 ARG B CA 1
ATOM 1469 C C . ARG B 1 20 ? -5.141 -22.141 5.809 1 94.75 20 ARG B C 1
ATOM 1471 O O . ARG B 1 20 ? -5.387 -23.125 6.492 1 94.75 20 ARG B O 1
ATOM 1478 N N . ASN B 1 21 ? -5.297 -22.156 4.453 1 94.62 21 ASN B N 1
ATOM 1479 C CA . ASN B 1 21 ? -5.73 -23.328 3.705 1 94.62 21 ASN B CA 1
ATOM 1480 C C . ASN B 1 21 ? -4.559 -24.25 3.361 1 94.62 21 ASN B C 1
ATOM 1482 O O . ASN B 1 21 ? -4.68 -25.125 2.498 1 94.62 21 ASN B O 1
ATOM 1486 N N . HIS B 1 22 ? -3.461 -23.969 3.893 1 95 22 HIS B N 1
ATOM 1487 C CA . HIS B 1 22 ? -2.252 -24.766 3.803 1 95 22 HIS B CA 1
ATOM 1488 C C . HIS B 1 22 ? -1.629 -24.672 2.414 1 95 22 HIS B C 1
ATOM 1490 O O . HIS B 1 22 ? -0.943 -25.609 1.972 1 95 22 HIS B O 1
ATOM 1496 N N . GLU B 1 23 ? -1.975 -23.609 1.748 1 96.31 23 GLU B N 1
ATOM 1497 C CA . GLU B 1 23 ? -1.292 -23.328 0.487 1 96.31 23 GLU B CA 1
ATOM 1498 C C . GLU B 1 23 ? 0.063 -22.672 0.724 1 96.31 23 GLU B C 1
ATOM 1500 O O . GLU B 1 23 ? 0.206 -21.844 1.624 1 96.31 23 GLU B O 1
ATOM 1505 N N . LYS B 1 24 ? 1.047 -23.109 -0.1 1 97 24 LYS B N 1
ATOM 1506 C CA . LYS B 1 24 ? 2.424 -22.703 0.17 1 97 24 LYS B CA 1
ATOM 1507 C C . LYS B 1 24 ? 2.977 -21.844 -0.966 1 97 24 LYS B C 1
ATOM 1509 O O . LYS B 1 24 ? 2.787 -22.156 -2.141 1 97 24 LYS B O 1
ATOM 1514 N N . MET B 1 25 ? 3.625 -20.75 -0.559 1 97.62 25 MET B N 1
ATOM 1515 C CA . MET B 1 25 ? 4.336 -19.906 -1.514 1 97.62 25 MET B CA 1
ATOM 1516 C C . MET B 1 25 ? 5.578 -19.297 -0.878 1 97.62 25 MET B C 1
ATOM 1518 O O . MET B 1 25 ? 5.707 -19.281 0.348 1 97.62 25 MET B O 1
ATOM 1522 N N . THR B 1 26 ? 6.5 -18.922 -1.673 1 98.19 26 THR B N 1
ATOM 1523 C CA . THR B 1 26 ? 7.699 -18.203 -1.246 1 98.19 26 THR B CA 1
ATOM 1524 C C . THR B 1 26 ? 7.891 -16.938 -2.064 1 98.19 26 THR B C 1
ATOM 1526 O O . THR B 1 26 ? 7.703 -16.938 -3.283 1 98.19 26 THR B O 1
ATOM 1529 N N . ILE B 1 27 ? 8.141 -15.844 -1.385 1 98.62 27 ILE B N 1
ATOM 1530 C CA . ILE B 1 27 ? 8.484 -14.578 -2.033 1 98.62 27 ILE B CA 1
ATOM 1531 C C . ILE B 1 27 ? 9.93 -14.211 -1.708 1 98.62 27 ILE B C 1
ATOM 1533 O O . ILE B 1 27 ? 10.336 -14.227 -0.544 1 98.62 27 ILE B O 1
ATOM 1537 N N . ILE B 1 28 ? 10.695 -13.961 -2.717 1 98.56 28 ILE B N 1
ATOM 1538 C CA . ILE B 1 28 ? 12.039 -13.43 -2.529 1 98.56 28 ILE B CA 1
ATOM 1539 C C . ILE B 1 28 ? 12.086 -11.977 -3.006 1 98.56 28 ILE B C 1
ATOM 1541 O O . ILE B 1 28 ? 11.758 -11.688 -4.16 1 98.56 28 ILE B O 1
ATOM 1545 N N . ILE B 1 29 ? 12.398 -11.125 -2.141 1 97.5 29 ILE B N 1
ATOM 1546 C CA . ILE B 1 29 ? 12.664 -9.734 -2.496 1 97.5 29 ILE B CA 1
ATOM 1547 C C . ILE B 1 29 ? 14.172 -9.516 -2.621 1 97.5 29 ILE B C 1
ATOM 1549 O O . ILE B 1 29 ? 14.906 -9.609 -1.636 1 97.5 29 ILE B O 1
ATOM 1553 N N . HIS B 1 30 ? 14.555 -9.203 -3.801 1 97.81 30 HIS B N 1
ATOM 1554 C CA . HIS B 1 30 ? 15.977 -9 -4.059 1 97.81 30 HIS B CA 1
ATOM 1555 C C . HIS B 1 30 ? 16.391 -7.566 -3.738 1 97.81 30 HIS B C 1
ATOM 1557 O O . HIS B 1 30 ? 15.625 -6.629 -3.965 1 97.81 30 HIS B O 1
ATOM 1563 N N . ASP B 1 31 ? 17.609 -7.422 -3.406 1 94.75 31 ASP B N 1
ATOM 1564 C CA . ASP B 1 31 ? 18.172 -6.117 -3.078 1 94.75 31 ASP B CA 1
ATOM 1565 C C . ASP B 1 31 ? 18.156 -5.191 -4.289 1 94.75 31 ASP B C 1
ATOM 1567 O O . ASP B 1 31 ? 18.094 -3.967 -4.141 1 94.75 31 ASP B O 1
ATOM 1571 N N . ASP B 1 32 ? 18.078 -5.789 -5.43 1 94.62 32 ASP B N 1
ATOM 1572 C CA . ASP B 1 32 ? 18.141 -4.969 -6.633 1 94.62 32 ASP B CA 1
ATOM 1573 C C . ASP B 1 32 ? 16.75 -4.559 -7.102 1 94.62 32 ASP B C 1
ATOM 1575 O O . ASP B 1 32 ? 16.594 -3.928 -8.148 1 94.62 32 ASP B O 1
ATOM 1579 N N . GLY B 1 33 ? 15.773 -4.961 -6.43 1 93.25 33 GLY B N 1
ATOM 1580 C CA . GLY B 1 33 ? 14.43 -4.477 -6.719 1 93.25 33 GLY B CA 1
ATOM 1581 C C . GLY B 1 33 ? 13.523 -5.539 -7.309 1 93.25 33 GLY B C 1
ATOM 1582 O O . GLY B 1 33 ? 12.305 -5.367 -7.355 1 93.25 33 GLY B O 1
ATOM 1583 N N . ARG B 1 34 ? 14.086 -6.617 -7.719 1 96.31 34 ARG B N 1
ATOM 1584 C CA . ARG B 1 34 ? 13.305 -7.703 -8.297 1 96.31 34 ARG B CA 1
ATOM 1585 C C . ARG B 1 34 ? 12.562 -8.477 -7.211 1 96.31 34 ARG B C 1
ATOM 1587 O O . ARG B 1 34 ? 12.977 -8.484 -6.051 1 96.31 34 ARG B O 1
ATOM 1594 N N . ARG B 1 35 ? 11.438 -8.984 -7.594 1 97.88 35 ARG B N 1
ATOM 1595 C CA . ARG B 1 35 ? 10.711 -9.938 -6.754 1 97.88 35 ARG B CA 1
ATOM 1596 C C . ARG B 1 35 ? 10.508 -11.258 -7.48 1 97.88 35 ARG B C 1
ATOM 1598 O O . ARG B 1 35 ? 10.258 -11.281 -8.688 1 97.88 35 ARG B O 1
ATOM 1605 N N . GLU B 1 36 ? 10.648 -12.297 -6.77 1 98.38 36 GLU B N 1
ATOM 1606 C CA . GLU B 1 36 ? 10.281 -13.617 -7.262 1 98.38 36 GLU B CA 1
ATOM 1607 C C . GLU B 1 36 ? 9.227 -14.266 -6.371 1 98.38 36 GLU B C 1
ATOM 1609 O O . GLU B 1 36 ? 9.344 -14.242 -5.145 1 98.38 36 GLU B O 1
ATOM 1614 N N . ILE B 1 37 ? 8.164 -14.758 -7.012 1 98.69 37 ILE B N 1
ATOM 1615 C CA . ILE B 1 37 ? 7.09 -15.445 -6.301 1 98.69 37 ILE B CA 1
ATOM 1616 C C . ILE B 1 37 ? 7.027 -16.906 -6.746 1 98.69 37 ILE B C 1
ATOM 1618 O O . ILE B 1 37 ? 6.949 -17.188 -7.941 1 98.69 37 ILE B O 1
ATOM 1622 N N . TYR B 1 38 ? 7.074 -17.797 -5.82 1 98.38 38 TYR B N 1
ATOM 1623 C CA . TYR B 1 38 ? 7.043 -19.234 -6.086 1 98.38 38 TYR B CA 1
ATOM 1624 C C . TYR B 1 38 ? 5.816 -19.875 -5.449 1 98.38 38 TYR B C 1
ATOM 1626 O O . TYR B 1 38 ? 5.5 -19.609 -4.285 1 98.38 38 TYR B O 1
ATOM 1634 N N . ARG B 1 39 ? 5.16 -20.672 -6.238 1 98.31 39 ARG B N 1
ATOM 163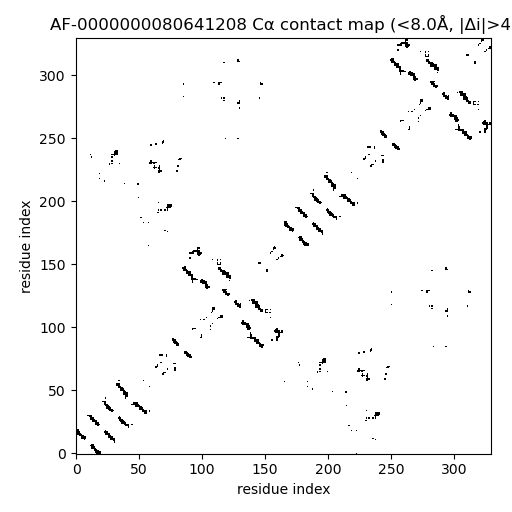5 C CA . ARG B 1 39 ? 4.066 -21.5 -5.742 1 98.31 39 ARG B CA 1
ATOM 1636 C C . ARG B 1 39 ? 4.465 -22.969 -5.734 1 98.31 39 ARG B C 1
ATOM 1638 O O . ARG B 1 39 ? 4.906 -23.516 -6.754 1 98.31 39 ARG B O 1
ATOM 1645 N N . PHE B 1 40 ? 4.234 -23.562 -4.582 1 97.69 40 PHE B N 1
ATOM 1646 C CA . PHE B 1 40 ? 4.605 -24.953 -4.43 1 97.69 40 PHE B CA 1
ATOM 1647 C C . PHE B 1 40 ? 3.369 -25.828 -4.246 1 97.69 40 PHE B C 1
ATOM 1649 O O . PHE B 1 40 ? 2.293 -25.328 -3.918 1 97.69 40 PHE B O 1
ATOM 1656 N N . ASP B 1 41 ? 3.611 -27.094 -4.434 1 96.06 41 ASP B N 1
ATOM 1657 C CA . ASP B 1 41 ? 2.549 -28.062 -4.184 1 96.06 41 ASP B CA 1
ATOM 1658 C C . ASP B 1 41 ? 2.162 -28.094 -2.707 1 96.06 41 ASP B C 1
ATOM 1660 O O . ASP B 1 41 ? 3.031 -28.062 -1.832 1 96.06 41 ASP B O 1
ATOM 1664 N N . ASP B 1 42 ? 0.865 -28.031 -2.5 1 93.06 42 ASP B N 1
ATOM 1665 C CA . ASP B 1 42 ? 0.365 -27.906 -1.134 1 93.06 42 ASP B CA 1
ATOM 1666 C C . ASP B 1 42 ? 0.767 -29.125 -0.297 1 93.06 42 ASP B C 1
ATOM 1668 O O . ASP B 1 42 ? 0.897 -29.031 0.925 1 93.06 42 ASP B O 1
ATOM 1672 N N . ARG B 1 43 ? 0.966 -30.281 -0.904 1 91.81 43 ARG B N 1
ATOM 1673 C CA . ARG B 1 43 ? 1.259 -31.531 -0.194 1 91.81 43 ARG B CA 1
ATOM 1674 C C . ARG B 1 43 ? 2.748 -31.844 -0.243 1 91.81 43 ARG B C 1
ATOM 1676 O O . ARG B 1 43 ? 3.242 -32.656 0.545 1 91.81 43 ARG B O 1
ATOM 1683 N N . ASP B 1 44 ? 3.445 -31.266 -1.185 1 94.31 44 ASP B N 1
ATOM 1684 C CA . ASP B 1 44 ? 4.879 -31.5 -1.345 1 94.31 44 ASP B CA 1
ATOM 1685 C C . ASP B 1 44 ? 5.629 -30.172 -1.48 1 94.31 44 ASP B C 1
ATOM 1687 O O . ASP B 1 44 ? 5.758 -29.641 -2.584 1 94.31 44 ASP B O 1
ATOM 1691 N N . PRO B 1 45 ? 6.16 -29.688 -0.434 1 87.62 45 PRO B N 1
ATOM 1692 C CA . PRO B 1 45 ? 6.801 -28.375 -0.44 1 87.62 45 PRO B CA 1
ATOM 1693 C C . PRO B 1 45 ? 8.031 -28.312 -1.343 1 87.62 45 PRO B C 1
ATOM 1695 O O . PRO B 1 45 ? 8.531 -27.234 -1.648 1 87.62 45 PRO B O 1
ATOM 1698 N N . ASP B 1 46 ? 8.453 -29.469 -1.802 1 92.56 46 ASP B N 1
ATOM 1699 C CA . ASP B 1 46 ? 9.633 -29.484 -2.658 1 92.56 46 ASP B CA 1
ATOM 1700 C C . ASP B 1 46 ? 9.242 -29.422 -4.133 1 92.56 46 ASP B C 1
ATOM 1702 O O . ASP B 1 46 ? 10.102 -29.266 -5.004 1 92.56 46 ASP B O 1
ATOM 1706 N N . GLU B 1 47 ? 7.992 -29.578 -4.379 1 96.56 47 GLU B N 1
ATOM 1707 C CA . GLU B 1 47 ? 7.527 -29.547 -5.762 1 96.56 47 GLU B CA 1
ATOM 1708 C C . GLU B 1 47 ? 7.098 -28.141 -6.172 1 96.56 47 GLU B C 1
ATOM 1710 O O . GLU B 1 47 ? 6.066 -27.641 -5.715 1 96.56 47 GLU B O 1
ATOM 1715 N N . LEU B 1 48 ? 7.859 -27.547 -7.02 1 97.06 48 LEU B N 1
ATOM 1716 C CA . LEU B 1 48 ? 7.555 -26.234 -7.566 1 97.06 48 LEU B CA 1
ATOM 1717 C C . LEU B 1 48 ? 6.461 -26.312 -8.625 1 97.06 48 LEU B C 1
ATOM 1719 O O . LEU B 1 48 ? 6.586 -27.078 -9.586 1 97.06 48 LEU B O 1
ATOM 1723 N N . LEU B 1 49 ? 5.371 -25.594 -8.406 1 96.75 49 LEU B N 1
ATOM 1724 C CA . LEU B 1 49 ? 4.277 -25.578 -9.375 1 96.75 49 LEU B CA 1
ATOM 1725 C C . LEU B 1 49 ? 4.473 -24.469 -10.398 1 96.75 49 LEU B C 1
ATOM 1727 O O . LEU B 1 49 ? 4.297 -24.688 -11.602 1 96.75 49 LEU B O 1
ATOM 1731 N N . ALA B 1 50 ? 4.832 -23.297 -9.969 1 97.19 50 ALA B N 1
ATOM 1732 C CA . ALA B 1 50 ? 4.969 -22.141 -10.844 1 97.19 50 ALA B CA 1
ATOM 1733 C C . ALA B 1 50 ? 5.77 -21.031 -10.164 1 97.19 50 ALA B C 1
ATOM 1735 O O . ALA B 1 50 ? 5.891 -21.016 -8.938 1 97.19 50 ALA B O 1
ATOM 1736 N N . SER B 1 51 ? 6.332 -20.219 -10.938 1 97.69 51 SER B N 1
ATOM 1737 C CA . SER B 1 51 ? 7.012 -19.016 -10.445 1 97.69 51 SER B CA 1
ATOM 1738 C C . SER B 1 51 ? 6.785 -17.828 -11.375 1 97.69 51 SER B C 1
ATOM 1740 O O . SER B 1 51 ? 6.348 -18 -12.516 1 97.69 51 SER B O 1
ATOM 1742 N N . ILE B 1 52 ? 7.008 -16.656 -10.867 1 97.69 52 ILE B N 1
ATOM 1743 C CA . ILE B 1 52 ? 6.988 -15.438 -11.656 1 97.69 52 ILE B CA 1
ATOM 1744 C C . ILE B 1 52 ? 8.047 -14.469 -11.133 1 97.69 52 ILE B C 1
ATOM 1746 O O . ILE B 1 52 ? 8.273 -14.383 -9.93 1 97.69 52 ILE B O 1
ATOM 1750 N N . SER B 1 53 ? 8.688 -13.828 -12.039 1 97.31 53 SER B N 1
ATOM 1751 C CA . SER B 1 53 ? 9.664 -12.789 -11.719 1 97.31 53 SER B CA 1
ATOM 1752 C C . SER B 1 53 ? 9.156 -11.414 -12.133 1 97.31 53 SER B C 1
ATOM 1754 O O . SER B 1 53 ? 8.664 -11.234 -13.25 1 97.31 53 SER B O 1
ATOM 1756 N N . LEU B 1 54 ? 9.266 -10.492 -11.242 1 97.69 54 LEU B N 1
ATOM 1757 C CA . LEU B 1 54 ? 8.742 -9.141 -11.445 1 97.69 54 LEU B CA 1
ATOM 1758 C C . LEU B 1 54 ? 9.836 -8.102 -11.227 1 97.69 54 LEU B C 1
ATOM 1760 O O . LEU B 1 54 ? 10.633 -8.211 -10.289 1 97.69 54 LEU B O 1
ATOM 1764 N N . ASP B 1 55 ? 9.883 -7.137 -12.125 1 95.5 55 ASP B N 1
ATOM 1765 C CA . ASP B 1 55 ? 10.695 -5.977 -11.766 1 95.5 55 ASP B CA 1
ATOM 1766 C C . ASP B 1 55 ? 9.961 -5.082 -10.773 1 95.5 55 ASP B C 1
ATOM 1768 O O . ASP B 1 55 ? 8.844 -5.391 -10.359 1 95.5 55 ASP B O 1
ATOM 1772 N N . ASP B 1 56 ? 10.625 -4.059 -10.344 1 91 56 ASP B N 1
ATOM 1773 C CA . ASP B 1 56 ? 10.102 -3.238 -9.258 1 91 56 ASP B CA 1
ATOM 1774 C C . ASP B 1 56 ? 8.742 -2.646 -9.625 1 91 56 ASP B C 1
ATOM 1776 O O . ASP B 1 56 ? 7.797 -2.713 -8.836 1 91 56 ASP B O 1
ATOM 1780 N N . ALA B 1 57 ? 8.672 -2.061 -10.781 1 87.38 57 ALA B N 1
ATOM 1781 C CA . ALA B 1 57 ? 7.43 -1.432 -11.219 1 87.38 57 ALA B CA 1
ATOM 1782 C C . ALA B 1 57 ? 6.297 -2.451 -11.297 1 87.38 57 ALA B C 1
ATOM 1784 O O . ALA B 1 57 ? 5.188 -2.197 -10.82 1 87.38 57 ALA B O 1
ATOM 1785 N N . GLU B 1 58 ? 6.559 -3.631 -11.836 1 94.38 58 GLU B N 1
ATOM 1786 C CA . GLU B 1 58 ? 5.566 -4.699 -11.93 1 94.38 58 GLU B CA 1
ATOM 1787 C C . GLU B 1 58 ? 5.125 -5.164 -10.547 1 94.38 58 GLU B C 1
ATOM 1789 O O . GLU B 1 58 ? 3.93 -5.328 -10.289 1 94.38 58 GLU B O 1
ATOM 1794 N N . ALA B 1 59 ? 6.09 -5.355 -9.664 1 94.56 59 ALA B N 1
ATOM 1795 C CA . ALA B 1 59 ? 5.809 -5.84 -8.312 1 94.56 59 ALA B CA 1
ATOM 1796 C C . ALA B 1 59 ? 4.883 -4.883 -7.57 1 94.56 59 ALA B C 1
ATOM 1798 O O . ALA B 1 59 ? 3.924 -5.316 -6.922 1 94.56 59 ALA B O 1
ATOM 1799 N N . ARG B 1 60 ? 5.141 -3.645 -7.73 1 86.94 60 ARG B N 1
ATOM 1800 C CA . ARG B 1 60 ? 4.344 -2.648 -7.023 1 86.94 60 ARG B CA 1
ATOM 1801 C C . ARG B 1 60 ? 2.926 -2.588 -7.582 1 86.94 60 ARG B C 1
ATOM 1803 O O . ARG B 1 60 ? 1.964 -2.428 -6.828 1 86.94 60 ARG B O 1
ATOM 1810 N N . GLN B 1 61 ? 2.781 -2.709 -8.836 1 89.12 61 GLN B N 1
ATOM 1811 C CA . GLN B 1 61 ? 1.453 -2.705 -9.445 1 89.12 61 GLN B CA 1
ATOM 1812 C C . GLN B 1 61 ? 0.653 -3.934 -9.023 1 89.12 61 GLN B C 1
ATOM 1814 O O . GLN B 1 61 ? -0.516 -3.822 -8.648 1 89.12 61 GLN B O 1
ATOM 1819 N N . ILE B 1 62 ? 1.313 -5.051 -9.047 1 94.88 62 ILE B N 1
ATOM 1820 C CA . ILE B 1 62 ? 0.655 -6.293 -8.656 1 94.88 62 ILE B CA 1
ATOM 1821 C C . ILE B 1 62 ? 0.285 -6.238 -7.176 1 94.88 62 ILE B C 1
ATOM 1823 O O . ILE B 1 62 ? -0.82 -6.629 -6.793 1 94.88 62 ILE B O 1
ATOM 1827 N N . ALA B 1 63 ? 1.179 -5.723 -6.391 1 91.81 63 ALA B N 1
ATOM 1828 C CA . ALA B 1 63 ? 0.908 -5.562 -4.965 1 91.81 63 ALA B CA 1
ATOM 1829 C C . ALA B 1 63 ? -0.304 -4.664 -4.734 1 91.81 63 ALA B C 1
ATOM 1831 O O . ALA B 1 63 ? -1.149 -4.961 -3.885 1 91.81 63 ALA B O 1
ATOM 1832 N N . ALA B 1 64 ? -0.385 -3.586 -5.461 1 85.31 64 ALA B N 1
ATOM 1833 C CA . ALA B 1 64 ? -1.509 -2.664 -5.332 1 85.31 64 ALA B CA 1
ATOM 1834 C C . ALA B 1 64 ? -2.826 -3.35 -5.68 1 85.31 64 ALA B C 1
ATOM 1836 O O . ALA B 1 64 ? -3.848 -3.113 -5.031 1 85.31 64 ALA B O 1
ATOM 1837 N N . ILE B 1 65 ? -2.803 -4.191 -6.688 1 91.62 65 ILE B N 1
ATOM 1838 C CA . ILE B 1 65 ? -3.994 -4.922 -7.109 1 91.62 65 ILE B CA 1
ATOM 1839 C C . ILE B 1 65 ? -4.398 -5.918 -6.023 1 91.62 65 ILE B C 1
ATOM 1841 O O . ILE B 1 65 ? -5.527 -5.879 -5.527 1 91.62 65 ILE B O 1
ATOM 1845 N N . ILE B 1 66 ? -3.475 -6.738 -5.562 1 94.25 66 ILE B N 1
ATOM 1846 C CA . ILE B 1 66 ? -3.754 -7.766 -4.562 1 94.25 66 ILE B CA 1
ATOM 1847 C C . ILE B 1 66 ? -4.199 -7.113 -3.26 1 94.25 66 ILE B C 1
ATOM 1849 O O . ILE B 1 66 ? -5.105 -7.609 -2.584 1 94.25 66 ILE B O 1
ATOM 1853 N N . GLY B 1 67 ? -3.629 -6.031 -2.973 1 88.56 67 GLY B N 1
ATOM 1854 C CA . GLY B 1 67 ? -3.898 -5.336 -1.725 1 88.56 67 GLY B CA 1
ATOM 1855 C C . GLY B 1 67 ? -5.246 -4.641 -1.71 1 88.56 67 GLY B C 1
ATOM 1856 O O . GLY B 1 67 ? -5.707 -4.195 -0.657 1 88.56 67 GLY B O 1
ATOM 1857 N N . GLY B 1 68 ? -5.848 -4.492 -2.902 1 85.62 68 GLY B N 1
ATOM 1858 C CA . GLY B 1 68 ? -7.172 -3.889 -2.963 1 85.62 68 GLY B CA 1
ATOM 1859 C C . GLY B 1 68 ? -7.129 -2.395 -3.223 1 85.62 68 GLY B C 1
ATOM 1860 O O . GLY B 1 68 ? -8.141 -1.705 -3.062 1 85.62 68 GLY B O 1
ATOM 1861 N N . MET B 1 69 ? -6.047 -1.896 -3.617 1 76.31 69 MET B N 1
ATOM 1862 C CA . MET B 1 69 ? -5.898 -0.456 -3.811 1 76.31 69 MET B CA 1
ATOM 1863 C C . MET B 1 69 ? -6.492 -0.02 -5.145 1 76.31 69 MET B C 1
ATOM 1865 O O . MET B 1 69 ? -6.871 1.142 -5.312 1 76.31 69 MET B O 1
ATOM 1869 N N . VAL B 1 70 ? -6.57 -0.907 -6.105 1 78.31 70 VAL B N 1
ATOM 1870 C CA . VAL B 1 70 ? -7.074 -0.597 -7.441 1 78.31 70 VAL B CA 1
ATOM 1871 C C . VAL B 1 70 ? -8.586 -0.809 -7.48 1 78.31 70 VAL B C 1
ATOM 1873 O O . VAL B 1 70 ? -9.305 -0.07 -8.156 1 78.31 70 VAL B O 1
ATOM 1876 N N . TYR B 1 71 ? -9 -1.832 -6.766 1 81.56 71 TYR B N 1
ATOM 1877 C CA . TYR B 1 71 ? -10.406 -2.139 -6.57 1 81.56 71 TYR B CA 1
ATOM 1878 C C . TYR B 1 71 ? -10.68 -2.559 -5.129 1 81.56 71 TYR B C 1
ATOM 1880 O O . TYR B 1 71 ? -10.18 -3.594 -4.676 1 81.56 71 TYR B O 1
ATOM 1888 N N . LYS B 1 72 ? -11.43 -1.823 -4.445 1 77.38 72 LYS B N 1
ATOM 1889 C CA . LYS B 1 72 ? -11.797 -2.158 -3.072 1 77.38 72 LYS B CA 1
ATOM 1890 C C . LYS B 1 72 ? -12.969 -3.135 -3.037 1 77.38 72 LYS B C 1
ATOM 1892 O O . LYS B 1 72 ? -14.062 -2.814 -3.504 1 77.38 72 LYS B O 1
ATOM 1897 N N . PRO B 1 73 ? -12.766 -4.246 -2.424 1 83.88 73 PRO B N 1
ATOM 1898 C CA . PRO B 1 73 ? -13.898 -5.156 -2.25 1 83.88 73 PRO B CA 1
ATOM 1899 C C . PRO B 1 73 ? -15.062 -4.512 -1.508 1 83.88 73 PRO B C 1
ATOM 1901 O O . PRO B 1 73 ? -14.852 -3.752 -0.558 1 83.88 73 PRO B O 1
ATOM 1904 N N . GLN B 1 74 ? -16.219 -4.84 -1.793 1 79.81 74 GLN B N 1
ATOM 1905 C CA . GLN B 1 74 ? -17.406 -4.203 -1.258 1 79.81 74 GLN B CA 1
ATOM 1906 C C . GLN B 1 74 ? -17.594 -4.539 0.22 1 79.81 74 GLN B C 1
ATOM 1908 O O . GLN B 1 74 ? -18.109 -3.723 0.986 1 79.81 74 GLN B O 1
ATOM 1913 N N . ALA B 1 75 ? -17.172 -5.699 0.511 1 79.56 75 ALA B N 1
ATOM 1914 C CA . ALA B 1 75 ? -17.391 -6.176 1.875 1 79.56 75 ALA B CA 1
ATOM 1915 C C . ALA B 1 75 ? -16.469 -5.445 2.859 1 79.56 75 ALA B C 1
ATOM 1917 O O . ALA B 1 75 ? -16.688 -5.516 4.074 1 79.56 75 ALA B O 1
ATOM 1918 N N . LEU B 1 76 ? -15.438 -4.82 2.361 1 73.12 76 LEU B N 1
ATOM 1919 C CA . LEU B 1 76 ? -14.461 -4.203 3.254 1 73.12 76 LEU B CA 1
ATOM 1920 C C . LEU B 1 76 ? -14.812 -2.744 3.521 1 73.12 76 LEU B C 1
ATOM 1922 O O . LEU B 1 76 ? -15.227 -2.023 2.609 1 73.12 76 LEU B O 1
ATOM 1926 N N . GLU B 1 77 ? -14.656 -2.436 4.762 1 62.47 77 GLU B N 1
ATOM 1927 C CA . GLU B 1 77 ? -14.906 -1.048 5.137 1 62.47 77 GLU B CA 1
ATOM 1928 C C . GLU B 1 77 ? -13.75 -0.147 4.73 1 62.47 77 GLU B C 1
ATOM 1930 O O . GLU B 1 77 ? -13.953 1.014 4.367 1 62.47 77 GLU B O 1
ATOM 1935 N N . SER B 1 78 ? -12.594 -0.753 4.867 1 63.25 78 SER B N 1
ATOM 1936 C CA . SER B 1 78 ? -11.398 0.039 4.586 1 63.25 78 SER B CA 1
ATOM 1937 C C . SER B 1 78 ? -10.266 -0.835 4.059 1 63.25 78 SER B C 1
ATOM 1939 O O . SER B 1 78 ? -10.328 -2.062 4.148 1 63.25 78 SER B O 1
ATOM 1941 N N . ILE B 1 79 ? -9.445 -0.206 3.215 1 62.28 79 ILE B N 1
ATOM 1942 C CA . ILE B 1 79 ? -8.172 -0.812 2.834 1 62.28 79 ILE B CA 1
ATOM 1943 C C . ILE B 1 79 ? -7.035 -0.148 3.604 1 62.28 79 ILE B C 1
ATOM 1945 O O . ILE B 1 79 ? -7.035 1.07 3.793 1 62.28 79 ILE B O 1
ATOM 1949 N N . GLU B 1 80 ? -6.277 -0.942 4.309 1 65.06 80 GLU B N 1
ATOM 1950 C CA . GLU B 1 80 ? -5.176 -0.4 5.102 1 65.06 80 GLU B CA 1
ATOM 1951 C C . GLU B 1 80 ? -3.828 -0.898 4.586 1 65.06 80 GLU B C 1
ATOM 1953 O O . GLU B 1 80 ? -3.738 -1.993 4.027 1 65.06 80 GLU B O 1
ATOM 1958 N N . MET B 1 81 ? -2.99 0.024 4.496 1 64.75 81 MET B N 1
ATOM 1959 C CA . MET B 1 81 ? -1.587 -0.334 4.301 1 64.75 81 MET B CA 1
ATOM 1960 C C . MET B 1 81 ? -0.78 -0.07 5.57 1 64.75 81 MET B C 1
ATOM 1962 O O . MET B 1 81 ? -0.989 0.939 6.246 1 64.75 81 MET B O 1
ATOM 1966 N N . ALA B 1 82 ? -0.134 -1.107 5.977 1 59.09 82 ALA B N 1
ATOM 1967 C CA . ALA B 1 82 ? 0.625 -0.972 7.219 1 59.09 82 ALA B CA 1
ATOM 1968 C C . ALA B 1 82 ? 2.127 -1.036 6.953 1 59.09 82 ALA B C 1
ATOM 1970 O O . ALA B 1 82 ? 2.586 -1.843 6.141 1 59.09 82 ALA B O 1
ATOM 1971 N N . PHE B 1 83 ? 2.742 -0.078 7.199 1 60.78 83 PHE B N 1
ATOM 1972 C CA . PHE B 1 83 ? 4.195 -0.084 7.305 1 60.78 83 PHE B CA 1
ATOM 1973 C C . PHE B 1 83 ? 4.637 0.127 8.75 1 60.78 83 PHE B C 1
ATOM 1975 O O . PHE B 1 83 ? 4.488 1.223 9.297 1 60.78 83 PHE B O 1
ATOM 1982 N N . SER B 1 84 ? 5.211 -1.061 9.203 1 59.56 84 SER B N 1
ATOM 1983 C CA . SER B 1 84 ? 5.523 -1.062 10.633 1 59.56 84 SER B CA 1
ATOM 1984 C C . SER B 1 84 ? 4.301 -0.689 11.469 1 59.56 84 SER B C 1
ATOM 1986 O O . SER B 1 84 ? 3.248 -1.32 11.352 1 59.56 84 SER B O 1
ATOM 1988 N N . ASP B 1 85 ? 4.293 0.447 12.281 1 61.91 85 ASP B N 1
ATOM 1989 C CA . ASP B 1 85 ? 3.188 0.828 13.156 1 61.91 85 ASP B CA 1
ATOM 1990 C C . ASP B 1 85 ? 2.312 1.893 12.5 1 61.91 85 ASP B C 1
ATOM 1992 O O . ASP B 1 85 ? 1.299 2.307 13.07 1 61.91 85 ASP B O 1
ATOM 1996 N N . LEU B 1 86 ? 2.723 2.203 11.328 1 70.25 86 LEU B N 1
ATOM 1997 C CA . LEU B 1 86 ? 1.938 3.195 10.602 1 70.25 86 LEU B CA 1
ATOM 1998 C C . LEU B 1 86 ? 0.901 2.521 9.711 1 70.25 86 LEU B C 1
ATOM 2000 O O . LEU B 1 86 ? 1.235 1.633 8.922 1 70.25 86 LEU B O 1
ATOM 2004 N N . ILE B 1 87 ? -0.318 2.857 9.969 1 76 87 ILE B N 1
ATOM 2005 C CA . ILE B 1 87 ? -1.422 2.336 9.172 1 76 87 ILE B CA 1
ATOM 2006 C C . ILE B 1 87 ? -2.01 3.451 8.312 1 76 87 ILE B C 1
ATOM 2008 O O . ILE B 1 87 ? -2.189 4.578 8.781 1 76 87 ILE B O 1
ATOM 2012 N N . ILE B 1 88 ? -2.148 3.234 7.125 1 79.56 88 ILE B N 1
ATOM 2013 C CA . ILE B 1 88 ? -2.91 4.109 6.238 1 79.56 88 ILE B CA 1
ATOM 2014 C C . ILE B 1 88 ? -4.211 3.424 5.828 1 79.56 88 ILE B C 1
ATOM 2016 O O . ILE B 1 88 ? -4.199 2.275 5.375 1 79.56 88 ILE B O 1
ATOM 2020 N N . GLU B 1 89 ? -5.273 4.055 6.039 1 80.25 89 GLU B N 1
ATOM 2021 C CA . GLU B 1 89 ? -6.586 3.451 5.824 1 80.25 89 GLU B CA 1
ATOM 2022 C C . GLU B 1 89 ? -7.516 4.406 5.078 1 80.25 89 GLU B C 1
ATOM 2024 O O . GLU B 1 89 ? -7.453 5.621 5.277 1 80.25 89 GLU B O 1
ATOM 2029 N N . TRP B 1 90 ? -8.305 3.791 4.23 1 79.12 90 TRP B N 1
ATOM 2030 C CA . TRP B 1 90 ? -9.375 4.527 3.561 1 79.12 90 TRP B CA 1
ATOM 2031 C C . TRP B 1 90 ? -10.711 4.293 4.25 1 79.12 90 TRP B C 1
ATOM 2033 O O . TRP B 1 90 ? -11.117 3.148 4.457 1 79.12 90 TRP B O 1
ATOM 2043 N N . PHE B 1 91 ? -11.414 5.375 4.609 1 82.25 91 PHE B N 1
ATOM 2044 C CA . PHE B 1 91 ? -12.703 5.238 5.281 1 82.25 91 PHE B CA 1
ATOM 2045 C C . PHE B 1 91 ? -13.727 6.199 4.691 1 82.25 91 PHE B C 1
ATOM 2047 O O . PHE B 1 91 ? -13.445 7.387 4.527 1 82.25 91 PHE B O 1
ATOM 2054 N N . LYS B 1 92 ? -14.859 5.68 4.43 1 83 92 LYS B N 1
ATOM 2055 C CA . LYS B 1 92 ? -15.969 6.492 3.943 1 83 92 LYS B CA 1
ATOM 2056 C C . LYS B 1 92 ? -16.734 7.117 5.102 1 83 92 LYS B C 1
ATOM 2058 O O . LYS B 1 92 ? -17.078 6.43 6.07 1 83 92 LYS B O 1
ATOM 2063 N N . VAL B 1 93 ? -17.016 8.398 4.996 1 90.31 93 VAL B N 1
ATOM 2064 C CA . VAL B 1 93 ? -17.859 9.062 5.977 1 90.31 93 VAL B CA 1
ATOM 2065 C C . VAL B 1 93 ? -19.312 8.617 5.793 1 90.31 93 VAL B C 1
ATOM 2067 O O . VAL B 1 93 ? -19.922 8.906 4.766 1 90.31 93 VAL B O 1
ATOM 2070 N N . GLU B 1 94 ? -19.781 7.977 6.758 1 89.81 94 GLU B N 1
ATOM 2071 C CA . GLU B 1 94 ? -21.141 7.461 6.652 1 89.81 94 GLU B CA 1
ATOM 2072 C C . GLU B 1 94 ? -22.156 8.594 6.719 1 89.81 94 GLU B C 1
ATOM 2074 O O . GLU B 1 94 ? -21.891 9.641 7.316 1 89.81 94 GLU B O 1
ATOM 2079 N N . LYS B 1 95 ? -23.281 8.281 6.074 1 90.56 95 LYS B N 1
ATOM 2080 C CA . LYS B 1 95 ? -24.391 9.203 6.23 1 90.56 95 LYS B CA 1
ATOM 2081 C C . LYS B 1 95 ? -24.812 9.312 7.695 1 90.56 95 LYS B C 1
ATOM 2083 O O . LYS B 1 95 ? -25 8.297 8.367 1 90.56 95 LYS B O 1
ATOM 2088 N N . GLY B 1 96 ? -24.875 10.484 8.227 1 91 96 GLY B N 1
ATOM 2089 C CA . GLY B 1 96 ? -25.281 10.695 9.609 1 91 96 GLY B CA 1
ATOM 2090 C C . GLY B 1 96 ? -24.109 10.742 10.57 1 91 96 GLY B C 1
ATOM 2091 O O . GLY B 1 96 ? -24.297 10.945 11.773 1 91 96 GLY B O 1
ATOM 2092 N N . ALA B 1 97 ? -22.969 10.484 10.07 1 93.12 97 ALA B N 1
ATOM 2093 C CA . ALA B 1 97 ? -21.781 10.562 10.93 1 93.12 97 ALA B CA 1
ATOM 2094 C C . ALA B 1 97 ? -21.625 11.969 11.508 1 93.12 97 ALA B C 1
ATOM 2096 O O . ALA B 1 97 ? -21.984 12.953 10.867 1 93.12 97 ALA B O 1
ATOM 2097 N N . LYS B 1 98 ? -21.078 12.086 12.703 1 92.69 98 LYS B N 1
ATOM 2098 C CA . LYS B 1 98 ? -20.844 13.359 13.383 1 92.69 98 LYS B CA 1
ATOM 2099 C C . LYS B 1 98 ? -19.906 14.258 12.57 1 92.69 98 LYS B C 1
ATOM 2101 O O . LYS B 1 98 ? -20 15.484 12.641 1 92.69 98 LYS B O 1
ATOM 2106 N N . ALA B 1 99 ? -19.078 13.641 11.797 1 93.25 99 ALA B N 1
ATOM 2107 C CA . ALA B 1 99 ? -18.094 14.398 11.039 1 93.25 99 ALA B CA 1
ATOM 2108 C C . ALA B 1 99 ? -18.734 15.109 9.852 1 93.25 99 ALA B C 1
ATOM 2110 O O . ALA B 1 99 ? -18.188 16.094 9.344 1 93.25 99 ALA B O 1
ATOM 2111 N N . ALA B 1 100 ? -19.875 14.562 9.414 1 93.75 100 ALA B N 1
ATOM 2112 C CA . ALA B 1 100 ? -20.531 15.141 8.234 1 93.75 100 ALA B CA 1
ATOM 2113 C C . ALA B 1 100 ? -20.984 16.562 8.516 1 93.75 100 ALA B C 1
ATOM 2115 O O . ALA B 1 100 ? -21.688 16.812 9.5 1 93.75 100 ALA B O 1
ATOM 2116 N N . GLY B 1 101 ? -20.594 17.5 7.699 1 94.38 101 GLY B N 1
ATOM 2117 C CA . GLY B 1 101 ? -20.969 18.891 7.863 1 94.38 101 GLY B CA 1
ATOM 2118 C C . GLY B 1 101 ? -20.016 19.672 8.734 1 94.38 101 GLY B C 1
ATOM 2119 O O . GLY B 1 101 ? -20.266 20.828 9.062 1 94.38 101 GLY B O 1
ATOM 2120 N N . ARG B 1 102 ? -18.938 19.109 9.125 1 94.69 102 ARG B N 1
ATOM 2121 C CA . ARG B 1 102 ? -17.922 19.766 9.945 1 94.69 102 ARG B CA 1
ATOM 2122 C C . ARG B 1 102 ? -16.594 19.828 9.211 1 94.69 102 ARG B C 1
ATOM 2124 O O . ARG B 1 102 ? -16.344 19.047 8.297 1 94.69 102 ARG B O 1
ATOM 2131 N N . THR B 1 103 ? -15.844 20.766 9.602 1 94.25 103 THR B N 1
ATOM 2132 C CA . THR B 1 103 ? -14.508 20.875 9.031 1 94.25 103 THR B CA 1
ATOM 2133 C C . THR B 1 103 ? -13.508 20.047 9.828 1 94.25 103 THR B C 1
ATOM 2135 O O . THR B 1 103 ? -13.797 19.641 10.961 1 94.25 103 THR B O 1
ATOM 2138 N N . LEU B 1 104 ? -12.344 19.766 9.164 1 91.44 104 LEU B N 1
ATOM 2139 C CA . LEU B 1 104 ? -11.289 19.031 9.844 1 91.44 104 LEU B CA 1
ATOM 2140 C C . LEU B 1 104 ? -10.836 19.766 11.102 1 91.44 104 LEU B C 1
ATOM 2142 O O . LEU B 1 104 ? -10.508 19.141 12.109 1 91.44 104 LEU B O 1
ATOM 2146 N N . GLY B 1 105 ? -10.805 21.078 10.969 1 88.5 105 GLY B N 1
ATOM 2147 C CA . GLY B 1 105 ? -10.414 21.906 12.109 1 88.5 105 GLY B CA 1
ATOM 2148 C C . GLY B 1 105 ? -11.367 21.797 13.281 1 88.5 105 GLY B C 1
ATOM 2149 O O . GLY B 1 105 ? -10.938 21.719 14.43 1 88.5 105 GLY B O 1
ATOM 2150 N N . GLU B 1 106 ? -12.602 21.797 13.055 1 91 106 GLU B N 1
ATOM 2151 C CA . GLU B 1 106 ? -13.617 21.672 14.094 1 91 106 GLU B CA 1
ATOM 2152 C C . GLU B 1 106 ? -13.492 20.328 14.82 1 91 106 GLU B C 1
ATOM 2154 O O . GLU B 1 106 ? -13.727 20.25 16.031 1 91 106 GLU B O 1
ATOM 2159 N N . LEU B 1 107 ? -13.109 19.344 14.086 1 87.25 107 LEU B N 1
ATOM 2160 C CA . LEU B 1 107 ? -12.992 18.016 14.664 1 87.25 107 LEU B CA 1
ATOM 2161 C C . LEU B 1 107 ? -11.656 17.828 15.375 1 87.25 107 LEU B C 1
ATOM 2163 O O . LEU B 1 107 ? -11.492 16.922 16.188 1 87.25 107 LEU B O 1
ATOM 2167 N N . ASP B 1 108 ? -10.773 18.719 15.078 1 83.56 108 ASP B N 1
ATOM 2168 C CA . ASP B 1 108 ? -9.422 18.703 15.633 1 83.56 108 ASP B CA 1
ATOM 2169 C C . ASP B 1 108 ? -8.828 17.297 15.562 1 83.56 108 ASP B C 1
ATOM 2171 O O . ASP B 1 108 ? -8.352 16.766 16.578 1 83.56 108 ASP B O 1
ATOM 2175 N N . VAL B 1 109 ? -8.859 16.688 14.43 1 79.06 109 VAL B N 1
ATOM 2176 C CA . VAL B 1 109 ? -8.492 15.297 14.188 1 79.06 109 VAL B CA 1
ATOM 2177 C C . VAL B 1 109 ? -7.027 15.07 14.562 1 79.06 109 VAL B C 1
ATOM 2179 O O . VAL B 1 109 ? -6.695 14.086 15.227 1 79.06 109 VAL B O 1
ATOM 2182 N N . ARG B 1 110 ? -6.156 15.984 14.172 1 73.75 110 ARG B N 1
ATOM 2183 C CA . ARG B 1 110 ? -4.727 15.82 14.406 1 73.75 110 ARG B CA 1
ATOM 2184 C C . ARG B 1 110 ? -4.395 15.945 15.891 1 73.75 110 ARG B C 1
ATOM 2186 O O . ARG B 1 110 ? -3.637 15.141 16.438 1 73.75 110 ARG B O 1
ATOM 2193 N N . GLN B 1 111 ? -5.008 16.828 16.578 1 73.38 111 GLN B N 1
ATOM 2194 C CA . GLN B 1 111 ? -4.676 17.109 17.969 1 73.38 111 GLN B CA 1
ATOM 2195 C C . GLN B 1 111 ? -5.359 16.109 18.906 1 73.38 111 GLN B C 1
ATOM 2197 O O . GLN B 1 111 ? -4.762 15.648 19.875 1 73.38 111 GLN B O 1
ATOM 2202 N N . ASN B 1 112 ? -6.531 15.719 18.531 1 75.06 112 ASN B N 1
ATOM 2203 C CA . ASN B 1 112 ? -7.309 14.914 19.469 1 75.06 112 ASN B CA 1
ATOM 2204 C C . ASN B 1 112 ? -7.086 13.422 19.25 1 75.06 112 ASN B C 1
ATOM 2206 O O . ASN B 1 112 ? -7.219 12.625 20.172 1 75.06 112 ASN B O 1
ATOM 2210 N N . TYR B 1 113 ? -6.738 13.039 18.078 1 79.44 113 TYR B N 1
ATOM 2211 C CA . TYR B 1 113 ? -6.723 11.602 17.797 1 79.44 113 TYR B CA 1
ATOM 2212 C C . TYR B 1 113 ? -5.348 11.156 17.312 1 79.44 113 TYR B C 1
ATOM 2214 O O . TYR B 1 113 ? -5.086 9.953 17.203 1 79.44 113 TYR B O 1
ATOM 2222 N N . ASP B 1 114 ? -4.457 12.055 17.125 1 82.44 114 ASP B N 1
ATOM 2223 C CA . ASP B 1 114 ? -3.141 11.703 16.594 1 82.44 114 ASP B CA 1
ATOM 2224 C C . ASP B 1 114 ? -3.256 10.984 15.258 1 82.44 114 ASP B C 1
ATOM 2226 O O . ASP B 1 114 ? -2.631 9.945 15.055 1 82.44 114 ASP B O 1
ATOM 2230 N N . VAL B 1 115 ? -4.215 11.43 14.508 1 87.38 115 VAL B N 1
ATOM 2231 C CA . VAL B 1 115 ? -4.473 10.906 13.164 1 87.38 115 VAL B CA 1
ATOM 2232 C C . VAL B 1 115 ? -4.262 12.008 12.133 1 87.38 115 VAL B C 1
ATOM 2234 O O . VAL B 1 115 ? -4.648 13.156 12.359 1 87.38 115 VAL B O 1
ATOM 2237 N N . THR B 1 116 ? -3.648 11.672 11.07 1 86.69 116 THR B N 1
ATOM 2238 C CA . THR B 1 116 ? -3.451 12.602 9.969 1 86.69 116 THR B CA 1
ATOM 2239 C C . THR B 1 116 ? -4.41 12.305 8.82 1 86.69 116 THR B C 1
ATOM 2241 O O . THR B 1 116 ? -4.531 11.148 8.391 1 86.69 116 THR B O 1
ATOM 2244 N N . VAL B 1 117 ? -5.125 13.32 8.391 1 89.62 117 VAL B N 1
ATOM 2245 C CA . VAL B 1 117 ? -5.922 13.188 7.168 1 89.62 117 VAL B CA 1
ATOM 2246 C C . VAL B 1 117 ? -5.059 13.516 5.953 1 89.62 117 VAL B C 1
ATOM 2248 O O . VAL B 1 117 ? -4.672 14.664 5.746 1 89.62 117 VAL B O 1
ATOM 2251 N N . ILE B 1 118 ? -4.785 12.531 5.207 1 86.69 118 ILE B N 1
ATOM 2252 C CA . ILE B 1 118 ? -3.887 12.672 4.062 1 86.69 118 ILE B CA 1
ATOM 2253 C C . ILE B 1 118 ? -4.645 13.273 2.881 1 86.69 118 ILE B C 1
ATOM 2255 O O . ILE B 1 118 ? -4.125 14.141 2.178 1 86.69 118 ILE B O 1
ATOM 2259 N N . ALA B 1 119 ? -5.855 12.758 2.682 1 87.25 119 ALA B N 1
ATOM 2260 C CA . ALA B 1 119 ? -6.652 13.203 1.538 1 87.25 119 ALA B CA 1
ATOM 2261 C C . ALA B 1 119 ? -8.141 13.008 1.799 1 87.25 119 ALA B C 1
ATOM 2263 O O . ALA B 1 119 ? -8.531 12.211 2.656 1 87.25 119 ALA B O 1
ATOM 2264 N N . ILE B 1 120 ? -8.883 13.805 1.061 1 89.38 120 ILE B N 1
ATOM 2265 C CA . ILE B 1 120 ? -10.328 13.648 0.993 1 89.38 120 ILE B CA 1
ATOM 2266 C C . ILE B 1 120 ? -10.758 13.398 -0.452 1 89.38 120 ILE B C 1
ATOM 2268 O O . ILE B 1 120 ? -10.391 14.156 -1.354 1 89.38 120 ILE B O 1
ATOM 2272 N N . ILE B 1 121 ? -11.414 12.289 -0.632 1 83.69 121 ILE B N 1
ATOM 2273 C CA . ILE B 1 121 ? -11.992 11.992 -1.938 1 83.69 121 ILE B CA 1
ATOM 2274 C C . ILE B 1 121 ? -13.5 12.258 -1.906 1 83.69 121 ILE B C 1
ATOM 2276 O O . ILE B 1 121 ? -14.227 11.617 -1.145 1 83.69 121 ILE B O 1
ATOM 2280 N N . LYS B 1 122 ? -13.875 13.148 -2.76 1 87.38 122 LYS B N 1
ATOM 2281 C CA . LYS B 1 122 ? -15.289 13.523 -2.801 1 87.38 122 LYS B CA 1
ATOM 2282 C C . LYS B 1 122 ? -16.078 12.57 -3.682 1 87.38 122 LYS B C 1
ATOM 2284 O O . LYS B 1 122 ? -15.508 11.766 -4.414 1 87.38 122 LYS B O 1
ATOM 2289 N N . HIS B 1 123 ? -17.438 12.688 -3.484 1 77.06 123 HIS B N 1
ATOM 2290 C CA . HIS B 1 123 ? -18.359 11.82 -4.215 1 77.06 123 HIS B CA 1
ATOM 2291 C C . HIS B 1 123 ? -18.172 11.969 -5.719 1 77.06 123 HIS B C 1
ATOM 2293 O O . HIS B 1 123 ? -18.391 11.016 -6.473 1 77.06 123 HIS B O 1
ATOM 2299 N N . ASN B 1 124 ? -17.75 13.148 -6.117 1 76.5 124 ASN B N 1
ATOM 2300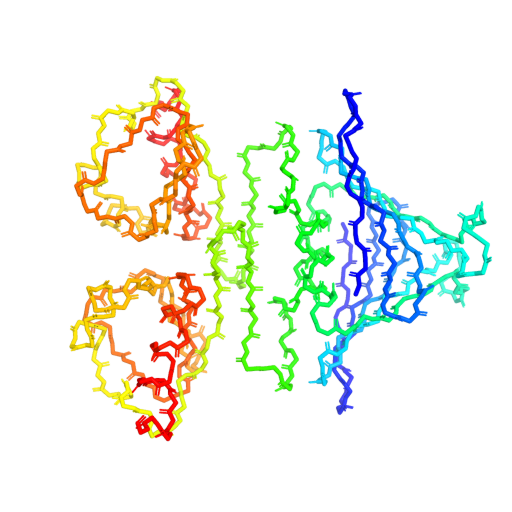 C CA . ASN B 1 124 ? -17.531 13.375 -7.539 1 76.5 124 ASN B CA 1
ATOM 2301 C C . ASN B 1 124 ? -16.125 12.984 -7.961 1 76.5 124 ASN B C 1
ATOM 2303 O O . ASN B 1 124 ? -15.664 13.367 -9.039 1 76.5 124 ASN B O 1
ATOM 2307 N N . GLN B 1 125 ? -15.422 12.367 -7.109 1 70.88 125 GLN B N 1
ATOM 2308 C CA . GLN B 1 125 ? -14.102 11.797 -7.344 1 70.88 125 GLN B CA 1
ATOM 2309 C C . GLN B 1 125 ? -13.023 12.883 -7.336 1 70.88 125 GLN B C 1
ATOM 2311 O O . GLN B 1 125 ? -11.875 12.625 -7.688 1 70.88 125 GLN B O 1
ATOM 2316 N N . LYS B 1 126 ? -13.555 14.148 -6.988 1 79.44 126 LYS B N 1
ATOM 2317 C CA . LYS B 1 126 ? -12.539 15.18 -6.77 1 79.44 126 LYS B CA 1
ATOM 2318 C C . LYS B 1 126 ? -11.695 14.859 -5.539 1 79.44 126 LYS B C 1
ATOM 2320 O O . LYS B 1 126 ? -12.219 14.43 -4.508 1 79.44 126 LYS B O 1
ATOM 2325 N N . LYS B 1 127 ? -10.367 14.953 -5.652 1 80.62 127 LYS B N 1
ATOM 2326 C CA . LYS B 1 127 ? -9.438 14.617 -4.582 1 80.62 127 LYS B CA 1
ATOM 2327 C C . LYS B 1 127 ? -8.789 15.867 -3.998 1 80.62 127 LYS B C 1
ATOM 2329 O O . LYS B 1 127 ? -8.336 16.75 -4.742 1 80.62 127 LYS B O 1
ATOM 2334 N N . PHE B 1 128 ? -8.906 16.016 -2.766 1 83.69 128 PHE B N 1
ATOM 2335 C CA . PHE B 1 128 ? -8.188 17.047 -2.035 1 83.69 128 PHE B CA 1
ATOM 2336 C C . PHE B 1 128 ? -7.008 16.469 -1.276 1 83.69 128 PHE B C 1
ATOM 2338 O O . PHE B 1 128 ? -7.191 15.766 -0.276 1 83.69 128 PHE B O 1
ATOM 2345 N N . LEU B 1 129 ? -5.883 16.734 -1.871 1 80.88 129 LEU B N 1
ATOM 2346 C CA . LEU B 1 129 ? -4.664 16.266 -1.228 1 80.88 129 LEU B CA 1
ATOM 2347 C C . LEU B 1 129 ? -4.195 17.234 -0.158 1 80.88 129 LEU B C 1
ATOM 2349 O O . LEU B 1 129 ? -4.242 18.453 -0.36 1 80.88 129 LEU B O 1
ATOM 2353 N N . ASN B 1 130 ? -3.83 16.703 1.037 1 80.88 130 ASN B N 1
ATOM 2354 C CA . ASN B 1 130 ? -3.357 17.5 2.164 1 80.88 130 ASN B CA 1
ATOM 2355 C C . ASN B 1 130 ? -4.402 18.531 2.605 1 80.88 130 ASN B C 1
ATOM 2357 O O . ASN B 1 130 ? -4.113 19.719 2.68 1 80.88 130 ASN B O 1
ATOM 2361 N N . PRO B 1 131 ? -5.535 18.031 2.92 1 86.75 131 PRO B N 1
ATOM 2362 C CA . PRO B 1 131 ? -6.598 18.969 3.299 1 86.75 131 PRO B CA 1
ATOM 2363 C C . PRO B 1 131 ? -6.25 19.781 4.539 1 86.75 131 PRO B C 1
ATOM 2365 O O . PRO B 1 131 ? -5.621 19.266 5.469 1 86.75 131 PRO B O 1
ATOM 2368 N N . GLY B 1 132 ? -6.617 21.062 4.48 1 83.81 132 GLY B N 1
ATOM 2369 C CA . GLY B 1 132 ? -6.395 21.953 5.609 1 83.81 132 GLY B CA 1
ATOM 2370 C C . GLY B 1 132 ? -7.516 21.906 6.633 1 83.81 132 GLY B C 1
ATOM 2371 O O . GLY B 1 132 ? -8.461 21.125 6.488 1 83.81 132 GLY B O 1
ATOM 2372 N N . ALA B 1 133 ? -7.348 22.703 7.641 1 86.5 133 ALA B N 1
ATOM 2373 C CA . ALA B 1 133 ? -8.305 22.75 8.742 1 86.5 133 ALA B CA 1
ATOM 2374 C C . ALA B 1 133 ? -9.672 23.219 8.258 1 86.5 133 ALA B C 1
ATOM 2376 O O . ALA B 1 133 ? -10.703 22.844 8.828 1 86.5 133 ALA B O 1
ATOM 2377 N N . ASP B 1 134 ? -9.734 23.859 7.148 1 91.06 134 ASP B N 1
ATOM 2378 C CA . ASP B 1 134 ? -10.984 24.438 6.66 1 91.06 134 ASP B CA 1
ATOM 2379 C C . ASP B 1 134 ? -11.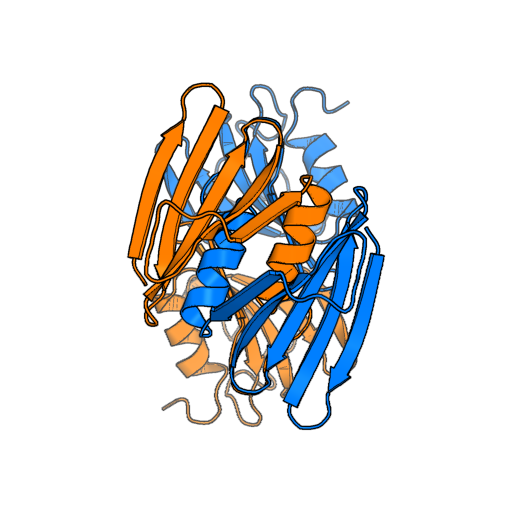719 23.453 5.746 1 91.06 134 ASP B C 1
ATOM 2381 O O . ASP B 1 134 ? -12.836 23.734 5.305 1 91.06 134 ASP B O 1
ATOM 2385 N N . SER B 1 135 ? -11.172 22.312 5.527 1 91.69 135 SER B N 1
ATOM 2386 C CA . SER B 1 135 ? -11.805 21.344 4.645 1 91.69 135 SER B CA 1
ATOM 2387 C C . SER B 1 135 ? -13.086 20.781 5.262 1 91.69 135 SER B C 1
ATOM 2389 O O . SER B 1 135 ? -13.062 20.25 6.375 1 91.69 135 SER B O 1
ATOM 2391 N N . LEU B 1 136 ? -14.117 20.891 4.48 1 94.25 136 LEU B N 1
ATOM 2392 C CA . LEU B 1 136 ? -15.422 20.422 4.914 1 94.25 136 LEU B CA 1
ATOM 2393 C C . LEU B 1 136 ? -15.602 18.938 4.594 1 94.25 136 LEU B C 1
ATOM 2395 O O . LEU B 1 136 ? -15.305 18.5 3.479 1 94.25 136 LEU B O 1
ATOM 2399 N N . LEU B 1 137 ? -16.047 18.203 5.574 1 94.38 137 LEU B N 1
ATOM 2400 C CA . LEU B 1 137 ? -16.375 16.797 5.371 1 94.38 137 LEU B CA 1
ATOM 2401 C C . LEU B 1 137 ? -17.844 16.609 5.062 1 94.38 137 LEU B C 1
ATOM 2403 O O . LEU B 1 137 ? -18.703 17.25 5.684 1 94.38 137 LEU B O 1
ATOM 2407 N N . GLU B 1 138 ? -18.109 15.836 4.07 1 94.62 138 GLU B N 1
ATOM 2408 C CA . GLU B 1 138 ? -19.484 15.508 3.691 1 94.62 138 GLU B CA 1
ATOM 2409 C C . GLU B 1 138 ? -19.719 14 3.764 1 94.62 138 GLU B C 1
ATOM 2411 O O . GLU B 1 138 ? -18.781 13.211 3.689 1 94.62 138 GLU B O 1
ATOM 2416 N N . ALA B 1 139 ? -21.016 13.695 3.881 1 92.06 139 ALA B N 1
ATOM 2417 C CA . ALA B 1 139 ? -21.375 12.273 3.797 1 92.06 139 ALA B CA 1
ATOM 2418 C C . ALA B 1 139 ? -20.922 11.672 2.471 1 92.06 139 ALA B C 1
ATOM 2420 O O . ALA B 1 139 ? -21.031 12.312 1.423 1 92.06 139 ALA B O 1
ATOM 2421 N N . ASN B 1 140 ? -20.344 10.531 2.578 1 88.69 140 ASN B N 1
ATOM 2422 C CA . ASN B 1 140 ? -19.938 9.727 1.431 1 88.69 140 ASN B CA 1
ATOM 2423 C C . ASN B 1 140 ? -18.562 10.164 0.907 1 88.69 140 ASN B C 1
ATOM 2425 O O . ASN B 1 140 ? -18.062 9.609 -0.07 1 88.69 140 ASN B O 1
ATOM 2429 N N . ASP B 1 141 ? -18.031 11.188 1.638 1 89.38 141 ASP B N 1
ATOM 2430 C CA . ASP B 1 141 ? -16.625 11.422 1.368 1 89.38 141 ASP B CA 1
ATOM 2431 C C . ASP B 1 141 ? -15.773 10.227 1.793 1 89.38 141 ASP B C 1
ATOM 2433 O O . ASP B 1 141 ? -16.094 9.555 2.771 1 8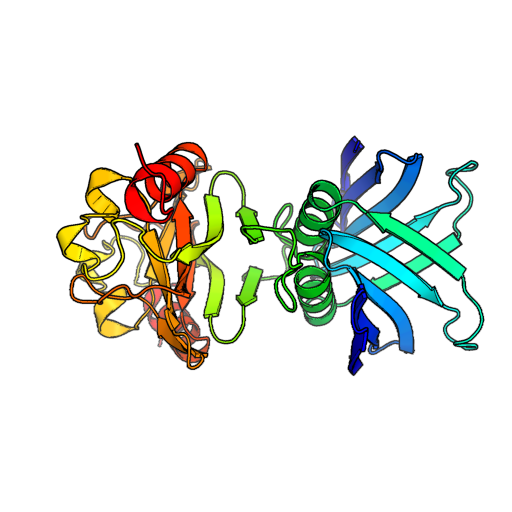9.38 141 ASP B O 1
ATOM 2437 N N . THR B 1 142 ? -14.734 9.945 1.062 1 86.69 142 THR B N 1
ATOM 2438 C CA . THR B 1 142 ? -13.742 8.977 1.507 1 86.69 142 THR B CA 1
ATOM 2439 C C . THR B 1 142 ? -12.508 9.695 2.055 1 86.69 142 THR B C 1
ATOM 2441 O O . THR B 1 142 ? -11.922 10.547 1.383 1 86.69 142 THR B O 1
ATOM 2444 N N . LEU B 1 143 ? -12.172 9.406 3.279 1 88.62 143 LEU B N 1
ATOM 2445 C CA . LEU B 1 143 ? -10.977 9.953 3.904 1 88.62 143 LEU B CA 1
ATOM 2446 C C . LEU B 1 143 ? -9.82 8.961 3.826 1 88.62 143 LEU B C 1
ATOM 2448 O O . LEU B 1 143 ? -10.008 7.762 4.035 1 88.62 143 LEU B O 1
ATOM 2452 N N . VAL B 1 144 ? -8.672 9.414 3.412 1 85.81 144 VAL B N 1
ATOM 2453 C CA . VAL B 1 144 ? -7.422 8.672 3.568 1 85.81 144 VAL B CA 1
ATOM 2454 C C . VAL B 1 144 ? -6.73 9.094 4.863 1 85.81 144 VAL B C 1
ATOM 2456 O O . VAL B 1 144 ? -6.328 10.25 5.012 1 85.81 144 VAL B O 1
ATOM 2459 N N . LEU B 1 145 ? -6.641 8.156 5.781 1 88.38 145 LEU B N 1
ATOM 2460 C CA . LEU B 1 145 ? -6.172 8.445 7.133 1 88.38 145 LEU B CA 1
ATOM 2461 C C . LEU B 1 145 ? -4.879 7.691 7.43 1 88.38 145 LEU B C 1
ATOM 2463 O O . LEU B 1 145 ? -4.688 6.566 6.965 1 88.38 145 LEU B O 1
ATOM 2467 N N . SER B 1 146 ? -4.066 8.328 8.188 1 86.69 146 SER B N 1
ATOM 2468 C CA . SER B 1 146 ? -2.861 7.664 8.672 1 86.69 146 SER B CA 1
ATOM 2469 C C . SER B 1 146 ? -2.727 7.797 10.18 1 86.69 146 SER B C 1
ATOM 2471 O O . SER B 1 146 ? -3.033 8.852 10.75 1 86.69 146 SER B O 1
ATOM 2473 N N . GLY B 1 147 ? -2.357 6.797 10.859 1 83 147 GLY B N 1
ATOM 2474 C CA . GLY B 1 147 ? -2.146 6.77 12.297 1 83 147 GLY B CA 1
ATOM 2475 C C . GLY B 1 147 ? -2.023 5.367 12.859 1 83 147 GLY B C 1
ATOM 2476 O O . GLY B 1 147 ? -1.942 4.395 12.102 1 83 147 GLY B O 1
ATOM 2477 N N . GLU B 1 148 ? -1.896 5.324 14.164 1 80.25 148 GLU B N 1
ATOM 2478 C CA . GLU B 1 148 ? -1.936 4.027 14.828 1 80.25 148 GLU B CA 1
ATOM 2479 C C . GLU B 1 148 ? -3.346 3.445 14.82 1 80.25 148 GLU B C 1
ATOM 2481 O O . GLU B 1 148 ? -4.328 4.188 14.844 1 80.25 148 GLU B O 1
ATOM 2486 N N . ARG B 1 149 ? -3.41 2.141 14.773 1 78.94 149 ARG B N 1
ATOM 2487 C CA . ARG B 1 149 ? -4.684 1.437 14.695 1 78.94 149 ARG B CA 1
ATOM 2488 C C . ARG B 1 149 ? -5.652 1.926 15.766 1 78.94 149 ARG B C 1
ATOM 2490 O O . ARG B 1 149 ? -6.82 2.195 15.477 1 78.94 149 ARG B O 1
ATOM 2497 N N . LYS B 1 150 ? -5.129 2.029 17.031 1 83.19 150 LYS B N 1
ATOM 2498 C CA . LYS B 1 150 ? -5.992 2.42 18.141 1 83.19 150 LYS B CA 1
ATOM 2499 C C . LYS B 1 150 ? -6.59 3.803 17.922 1 83.19 150 LYS B C 1
ATOM 2501 O O . LYS B 1 150 ? -7.754 4.043 18.25 1 83.19 150 LYS B O 1
ATOM 2506 N N . HIS B 1 151 ? -5.816 4.711 17.375 1 86 151 HIS B N 1
ATOM 2507 C CA . HIS B 1 151 ? -6.277 6.074 17.141 1 86 151 HIS B CA 1
ATOM 2508 C C . HIS B 1 151 ? -7.254 6.133 15.969 1 86 151 HIS B C 1
ATOM 2510 O O . HIS B 1 151 ? -8.25 6.859 16.016 1 86 151 HIS B O 1
ATOM 2516 N N . LEU B 1 152 ? -6.969 5.379 14.93 1 87.31 152 LEU B N 1
ATOM 2517 C CA . LEU B 1 152 ? -7.855 5.332 13.773 1 87.31 152 LEU B CA 1
ATOM 2518 C C . LEU B 1 152 ? -9.219 4.773 14.156 1 87.31 152 LEU B C 1
ATOM 2520 O O . LEU B 1 152 ? -10.258 5.336 13.789 1 87.31 152 LEU B O 1
ATOM 2524 N N . LYS B 1 153 ? -9.219 3.734 14.898 1 84.25 153 LYS B N 1
ATOM 2525 C CA . LYS B 1 153 ? -10.469 3.121 15.344 1 84.25 153 LYS B CA 1
ATOM 2526 C C . LYS B 1 153 ? -11.305 4.105 16.156 1 84.25 153 LYS B C 1
ATOM 2528 O O . LYS B 1 153 ? -12.523 4.203 15.961 1 84.25 153 LYS B O 1
ATOM 2533 N N . LYS B 1 154 ? -10.625 4.762 17.047 1 89.25 154 LYS B N 1
ATOM 2534 C CA . LYS B 1 154 ? -11.32 5.738 17.875 1 89.25 154 LYS B CA 1
ATOM 2535 C C . LYS B 1 154 ? -11.945 6.844 17.031 1 89.25 154 LYS B C 1
ATOM 2537 O O . LYS B 1 154 ? -13.117 7.188 17.203 1 89.25 154 LYS B O 1
ATOM 2542 N N . LEU B 1 155 ? -11.195 7.371 16.125 1 89.44 155 LEU B N 1
ATOM 2543 C CA . LEU B 1 155 ? -11.695 8.438 15.258 1 89.44 155 LEU B CA 1
ATOM 2544 C C . LEU B 1 155 ? -12.891 7.953 14.43 1 89.44 155 LEU B C 1
ATOM 2546 O O . LEU B 1 155 ? -13.891 8.664 14.305 1 89.44 155 LEU B O 1
ATOM 2550 N N . ILE B 1 156 ? -12.75 6.824 13.875 1 87.81 156 ILE B N 1
ATOM 2551 C CA . ILE B 1 156 ? -13.781 6.262 13.016 1 87.81 156 ILE B CA 1
ATOM 2552 C C . ILE B 1 156 ? -15.07 6.051 13.812 1 87.81 156 ILE B C 1
ATOM 2554 O O . ILE B 1 156 ? -16.141 6.473 13.391 1 87.81 156 ILE B O 1
ATOM 2558 N N . GLN B 1 157 ? -14.906 5.496 14.914 1 87.56 157 GLN B N 1
ATOM 2559 C CA . GLN B 1 157 ? -16.062 5.219 15.758 1 87.56 157 GLN B CA 1
ATOM 2560 C C . GLN B 1 157 ? -16.688 6.516 16.266 1 87.56 157 GLN B C 1
ATOM 2562 O O . GLN B 1 157 ? -17.922 6.637 16.312 1 87.56 157 GLN B O 1
ATOM 2567 N N . ASP B 1 158 ? -15.875 7.441 16.609 1 88.88 158 ASP B N 1
ATOM 2568 C CA . ASP B 1 158 ? -16.359 8.672 17.219 1 88.88 158 ASP B CA 1
ATOM 2569 C C . ASP B 1 158 ? -17.016 9.586 16.188 1 88.88 158 ASP B C 1
ATOM 2571 O O . ASP B 1 158 ? -18.016 10.25 16.469 1 88.88 158 ASP B O 1
ATOM 2575 N N . PHE B 1 159 ? -16.438 9.57 14.906 1 89.94 159 PHE B N 1
ATOM 2576 C CA . PHE B 1 159 ? -16.828 10.727 14.102 1 89.94 159 PHE B CA 1
ATOM 2577 C C . PHE B 1 159 ? -17.203 10.289 12.688 1 89.94 159 PHE B C 1
ATOM 2579 O O . PHE B 1 159 ? -17.859 11.039 11.961 1 89.94 159 PHE B O 1
ATOM 2586 N N . LEU B 1 160 ? -16.859 9.07 12.234 1 88.88 160 LEU B N 1
ATOM 2587 C CA . LEU B 1 160 ? -17.016 8.789 10.812 1 88.88 160 LEU B CA 1
ATOM 2588 C C . LEU B 1 160 ? -18.141 7.789 10.578 1 88.88 160 LEU B C 1
ATOM 2590 O O . LEU B 1 160 ? -18.562 7.574 9.438 1 88.88 160 LEU B O 1
ATOM 2594 N N . THR B 1 161 ? -18.531 7.191 11.641 1 87.75 161 THR B N 1
ATOM 2595 C CA . THR B 1 161 ? -19.672 6.273 11.539 1 87.75 161 THR B CA 1
ATOM 2596 C C . THR B 1 161 ? -20.922 6.902 12.133 1 87.75 161 THR B C 1
ATOM 2598 O O . THR B 1 161 ? -20.844 7.887 12.875 1 87.75 161 THR B O 1
ATOM 2601 N N . ARG B 1 162 ? -22.125 6.473 11.609 1 77.69 162 ARG B N 1
ATOM 2602 C CA . ARG B 1 162 ? -23.391 6.98 12.117 1 77.69 162 ARG B CA 1
ATOM 2603 C C . ARG B 1 162 ? -23.562 6.672 13.602 1 77.69 162 ARG B C 1
ATOM 2605 O O . ARG B 1 162 ? -24.062 7.504 14.359 1 77.69 162 ARG B O 1
ATOM 2612 N N . ASP B 1 163 ? -23.438 5.48 14.023 1 65 163 ASP B N 1
ATOM 2613 C CA . ASP B 1 163 ? -23.797 5.105 15.391 1 65 163 ASP B CA 1
ATOM 2614 C C . ASP B 1 163 ? -22.703 5.496 16.375 1 65 163 ASP B C 1
ATOM 2616 O O . ASP B 1 163 ? -22.641 4.969 17.484 1 65 163 ASP B O 1
ATOM 2620 N N . GLY B 1 164 ? -21.891 6.352 16.219 1 48.06 164 GLY B N 1
ATOM 2621 C CA . GLY B 1 164 ? -20.891 6.707 17.203 1 48.06 164 GLY B CA 1
ATOM 2622 C C . GLY B 1 164 ? 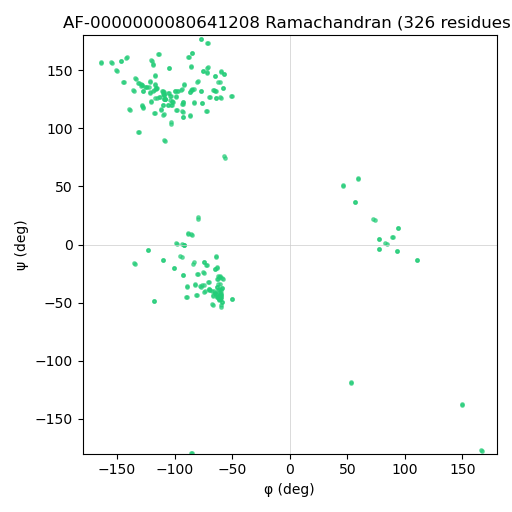-21.469 7.086 18.547 1 48.06 164 GLY B C 1
ATOM 2623 O O . GLY B 1 164 ? -22.188 8.078 18.672 1 48.06 164 GLY B O 1
ATOM 2624 N N . VAL B 1 165 ? -21.969 6.059 19.375 1 38.88 165 VAL B N 1
ATOM 2625 C CA . VAL B 1 165 ? -22.203 6.281 20.797 1 38.88 165 VAL B CA 1
ATOM 2626 C C . VAL B 1 165 ? -20.875 6.387 21.531 1 38.88 165 VAL B C 1
ATOM 2628 O O . VAL B 1 165 ? -19.938 5.641 21.234 1 38.88 165 VAL B O 1
#

Radius of gyration: 20.57 Å; Cα contacts (8 Å, |Δi|>4): 803; chains: 2; bounding box: 49×57×45 Å

Secondary structure (DSSP, 8-state):
-EEEEEEETTTEEEEEEE-TT--EEEEEEETTS-EEEEEE-SS-TT-EEEEEEE-HHHHHHHHHHHTTSSS--TT-S--EEEETTEEEEEEE--TT-TTTT-BHHHHTHHHHH--EEEEEE-TTS-EEES--TTPBP-TTPEEEEEE-HHHHHHHIIIIISTT--/-EEEEEEETTTEEEEEEE-TT--EEEEEEETTS-EEEEEE-SS-TT-EEEEEEE-HHHHHHHHHHHTTSSS--TT-S--EEEETTEEEEEEE--TT-TTTT-BHHHHTHHHHH--EEEEEE-TT--EEES--TTPBP-TTPEEEEEE-HHHHHHHIIIIISTT--

Organism: Bacillus amyloliquefaciens (strain ATCC 23350 / DSM 7 / BCRC 11601 / CCUG 28519 / NBRC 15535 / NRRL B-14393 / F) (NCBI:txid692420)

Foldseek 3Di:
DDWDWDDDPQFAIKIWDADPVQWTKMWGQGPQAKIKIWGADSVDRVHTDDMDIDGNVRVVVVCCVVQQVVHNDPVDQWRWDDDPQKIKIKHFQAVQFQLAFAFQLVVVLCVPLVKAFQWKQDPVRDIDGRDDRGDHDHGGIMTTMMDGPVSVVLCCLCGRDNPND/DDWDWDDDPQFAIKIWDADPVQWTKMWGQGPQAKIKIWGADSVDRVHTDDMDIDGNVRVVVVCCVVQQVVHNDPVDQWRWDDDPQKIKIKHFQAVQFQLAFAFQLVVVLCVPLVKAFQWKQDPVRDIDGRDDRGDHDHGGIMTTMMDGPVSVVLCCLCGRDNPND

InterPro domains:
  IPR006037 Regulator of K+ conductance, C-terminal [PF02080] (89-157)
  IPR006037 Regulator of K+ conductance, C-terminal [PS51202] (76-161)
  IPR026278 Potassium/proton antiporter subunit KhtT [PIRSF005028] (1-160)
  IPR036721 Regulator of K+ conductance, C-terminal domain superfamily [G3DSA:3.30.70.1450] (84-159)
  IPR036721 Regulator of K+ conductance, C-terminal domain superfamily [SSF116726] (79-159)
  IPR050144 AAE Transporter [PTHR30445] (1-158)
  IPR058776 Potassium/proton antiporter subunit KhtT-like, N-terminal domain [PF25991] (1-69)

pLDDT: mean 87.37, std 10.64, range [38.88, 98.69]

Nearest PDB structures (foldseek):
  7ahm-assembly2_C  TM=4.994E-01  e=1.559E-24  Bacillus subtilis
  7agw-assembly1_B  TM=9.952E-01  e=2.696E-10  Bacillus subtilis subsp. subtilis str. 168
  7aht-assembly1_A  TM=9.405E-01  e=2.593E-08  Bacillus subtilis subsp. subtilis str. 168
  4l76-assembly2_D  TM=7.779E-01  e=4.393E-05  Methanothermobacter thermautotrophicus str. Delta H
  2bkp-assembly1_A  TM=6.362E-01  e=1.260E-04  Pyrococcus horikoshii OT3